Protein AF-A0A0F9GIY6-F1 (afdb_monomer)

Radius of gyration: 21.88 Å; Cα contacts (8 Å, |Δi|>4): 436; chains: 1; bounding box: 72×54×58 Å

pLDDT: me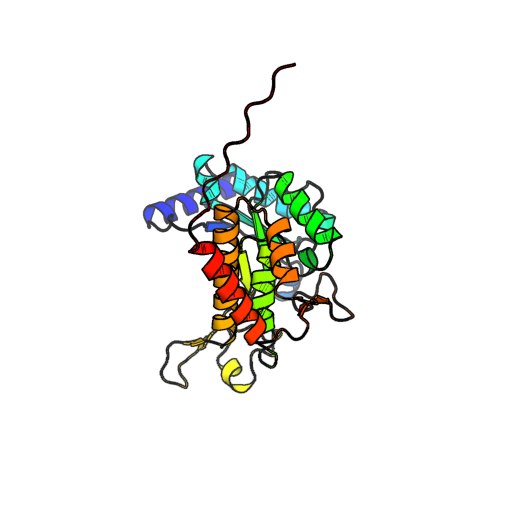an 85.18, std 14.41, range [31.02, 97.94]

Structure (mmCIF, N/CA/C/O backbone):
data_AF-A0A0F9GIY6-F1
#
_entry.id   AF-A0A0F9GIY6-F1
#
loop_
_atom_site.group_PDB
_atom_site.id
_atom_site.type_symbol
_atom_site.label_atom_id
_atom_site.label_alt_id
_atom_site.label_comp_id
_atom_site.label_asym_id
_atom_site.label_entity_id
_atom_site.label_seq_id
_atom_site.pdbx_PDB_ins_code
_atom_site.Cartn_x
_atom_site.Cartn_y
_atom_site.Cartn_z
_atom_site.occupancy
_atom_site.B_iso_or_equiv
_atom_site.auth_seq_id
_atom_site.auth_comp_id
_atom_site.auth_asym_id
_atom_site.auth_atom_id
_atom_site.pdbx_PDB_model_num
ATOM 1 N N . GLY A 1 1 ? 11.160 -4.949 -33.401 1.00 91.25 1 GLY A N 1
ATOM 2 C CA . GLY A 1 1 ? 12.169 -4.200 -32.609 1.00 91.25 1 GLY A CA 1
ATOM 3 C C . GLY A 1 1 ? 11.930 -4.369 -31.112 1.00 91.25 1 GLY A C 1
ATOM 4 O O . GLY A 1 1 ? 11.078 -5.166 -30.739 1.00 91.25 1 GLY A O 1
ATOM 5 N N . TYR A 1 2 ? 12.639 -3.627 -30.245 1.00 93.38 2 TYR A N 1
ATOM 6 C CA . TYR A 1 2 ? 12.541 -3.771 -28.774 1.00 93.38 2 TYR A CA 1
ATOM 7 C C . TYR A 1 2 ? 11.095 -3.740 -28.243 1.00 93.38 2 TYR A C 1
ATOM 9 O O . TYR A 1 2 ? 10.698 -4.597 -27.459 1.00 93.38 2 TYR A O 1
ATOM 17 N N . LYS A 1 3 ? 10.281 -2.782 -28.711 1.00 95.38 3 LYS A N 1
ATOM 18 C CA . LYS A 1 3 ? 8.884 -2.612 -28.273 1.00 95.38 3 LYS A CA 1
ATOM 19 C C . LYS A 1 3 ? 8.005 -3.822 -28.609 1.00 95.38 3 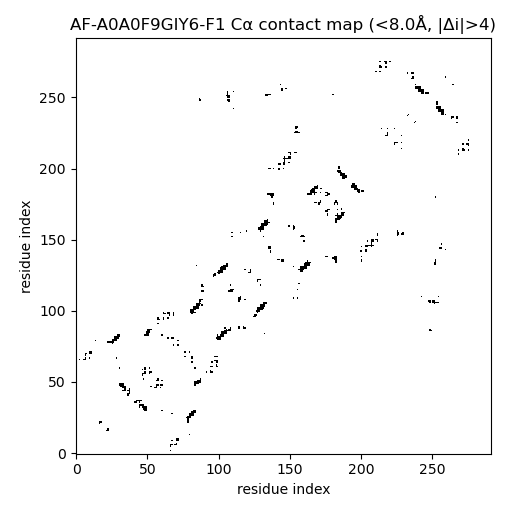LYS A C 1
ATOM 21 O O . LYS A 1 3 ? 7.151 -4.187 -27.806 1.00 95.38 3 LYS A O 1
ATOM 26 N N . ASP A 1 4 ? 8.220 -4.442 -29.766 1.00 94.81 4 ASP A N 1
ATOM 27 C CA . ASP A 1 4 ? 7.445 -5.610 -30.203 1.00 94.81 4 ASP A CA 1
ATOM 28 C C . ASP A 1 4 ? 7.834 -6.845 -29.394 1.00 94.81 4 ASP A C 1
ATOM 30 O O . ASP A 1 4 ? 6.965 -7.581 -28.938 1.00 94.81 4 ASP A O 1
ATOM 34 N N . ALA A 1 5 ? 9.136 -7.019 -29.138 1.00 95.31 5 ALA A N 1
ATOM 35 C CA . ALA A 1 5 ? 9.633 -8.083 -28.272 1.00 95.31 5 ALA A CA 1
ATOM 36 C C . ALA A 1 5 ? 9.071 -7.947 -26.848 1.00 95.31 5 ALA A C 1
ATOM 38 O O . ALA A 1 5 ? 8.558 -8.918 -26.300 1.00 95.31 5 ALA A O 1
ATOM 39 N N . PHE A 1 6 ? 9.074 -6.733 -26.282 1.00 94.69 6 PHE A N 1
ATOM 40 C CA . PHE A 1 6 ? 8.494 -6.465 -24.964 1.00 94.69 6 PHE A CA 1
ATOM 41 C C . PHE A 1 6 ? 7.009 -6.853 -24.902 1.00 94.69 6 PHE A C 1
ATOM 43 O O . PHE A 1 6 ? 6.585 -7.574 -24.000 1.00 94.69 6 PHE A O 1
ATOM 50 N N . ARG A 1 7 ? 6.214 -6.409 -25.885 1.00 93.19 7 ARG A N 1
ATOM 51 C CA . ARG A 1 7 ? 4.778 -6.725 -25.965 1.00 93.19 7 ARG A CA 1
ATOM 52 C C . ARG A 1 7 ? 4.523 -8.220 -26.159 1.00 93.19 7 ARG A C 1
ATOM 54 O O . ARG A 1 7 ? 3.576 -8.746 -25.582 1.00 93.19 7 ARG A O 1
ATOM 61 N N . SER A 1 8 ? 5.369 -8.900 -26.931 1.00 94.19 8 SER A N 1
ATOM 62 C CA . SER A 1 8 ? 5.305 -10.352 -27.116 1.00 94.19 8 SER A CA 1
ATOM 63 C C . SER A 1 8 ? 5.540 -11.092 -25.797 1.00 94.19 8 SER A C 1
ATOM 65 O O . SER A 1 8 ? 4.715 -11.911 -25.399 1.00 94.19 8 SER A O 1
ATOM 67 N N . VAL A 1 9 ? 6.592 -10.732 -25.052 1.00 94.25 9 VAL A N 1
ATOM 68 C CA . VAL A 1 9 ? 6.877 -11.317 -23.730 1.00 94.25 9 VAL A CA 1
ATOM 69 C C . VAL A 1 9 ? 5.728 -11.062 -22.758 1.00 94.25 9 VAL A C 1
ATOM 71 O O . VAL A 1 9 ? 5.263 -11.989 -22.100 1.00 94.25 9 VAL A O 1
ATOM 74 N N . GLN A 1 10 ? 5.211 -9.833 -22.701 1.00 93.31 10 GLN A N 1
ATOM 75 C CA . GLN A 1 10 ? 4.036 -9.521 -21.890 1.00 93.31 10 GLN A CA 1
ATOM 76 C C . GLN A 1 10 ? 2.850 -10.437 -22.226 1.00 93.31 10 GLN A C 1
ATOM 78 O O . GLN A 1 10 ? 2.199 -10.957 -21.319 1.00 93.31 10 GLN A O 1
ATOM 83 N N . ARG A 1 11 ? 2.558 -10.634 -23.517 1.00 92.88 11 ARG A N 1
ATOM 84 C CA . ARG A 1 11 ? 1.453 -11.488 -23.958 1.00 92.88 11 ARG A CA 1
ATOM 85 C C . ARG A 1 11 ? 1.646 -12.935 -23.508 1.00 92.88 11 ARG A C 1
ATOM 87 O O . ARG A 1 11 ? 0.718 -13.505 -22.941 1.00 92.88 11 ARG A O 1
ATOM 94 N N . GLN A 1 12 ? 2.859 -13.466 -23.657 1.00 94.44 12 GLN A N 1
ATOM 95 C CA . GLN A 1 12 ? 3.212 -14.809 -23.193 1.00 94.44 12 GLN A CA 1
ATOM 96 C C . GLN A 1 12 ? 3.030 -14.963 -21.676 1.00 94.44 12 GLN A C 1
ATOM 98 O O . GLN A 1 12 ? 2.490 -15.973 -21.234 1.00 94.44 12 GLN A O 1
ATOM 103 N N . PHE A 1 13 ? 3.402 -13.959 -20.870 1.00 93.38 13 PHE A N 1
ATOM 104 C CA . PHE A 1 13 ? 3.142 -13.973 -19.424 1.00 93.38 13 PHE A CA 1
ATOM 105 C C . PHE A 1 13 ? 1.642 -14.048 -19.118 1.00 93.38 13 PHE A C 1
ATOM 107 O O . PHE A 1 13 ? 1.215 -14.891 -18.331 1.00 93.38 13 PHE A O 1
ATOM 114 N N . ILE A 1 14 ? 0.831 -13.204 -19.760 1.00 92.50 14 ILE A N 1
ATOM 115 C CA . ILE A 1 14 ? -0.624 -13.194 -19.556 1.00 92.50 14 ILE A CA 1
ATOM 116 C C . ILE A 1 14 ? -1.232 -14.558 -19.914 1.00 92.50 14 ILE A C 1
ATOM 118 O O . ILE A 1 14 ? -2.032 -15.101 -19.153 1.00 92.50 14 ILE A O 1
ATOM 122 N N . GLU A 1 15 ? -0.855 -15.122 -21.060 1.00 93.56 15 GLU A N 1
ATOM 123 C CA . GLU A 1 15 ? -1.354 -16.417 -21.538 1.00 93.56 15 GLU A CA 1
ATOM 124 C C . GLU A 1 15 ? -0.906 -17.575 -20.647 1.00 93.56 15 GLU A C 1
ATOM 126 O O . GLU A 1 15 ? -1.722 -18.428 -20.298 1.00 93.56 15 GLU A O 1
ATOM 131 N N . HIS A 1 16 ? 0.353 -17.573 -20.205 1.00 95.19 16 HIS A N 1
ATOM 132 C CA . HIS A 1 16 ? 0.885 -18.587 -19.300 1.00 95.19 16 HIS A CA 1
ATOM 133 C C . HIS A 1 16 ? 0.111 -18.632 -17.981 1.00 95.19 16 HIS A C 1
ATOM 135 O O . HIS A 1 16 ? -0.323 -19.695 -17.540 1.00 95.19 16 HIS A O 1
ATOM 141 N N . PHE A 1 17 ? -0.109 -17.474 -17.360 1.00 94.50 17 PHE A N 1
ATOM 142 C CA . PHE A 1 17 ? -0.829 -17.396 -16.092 1.00 94.50 17 PHE A CA 1
ATOM 143 C C . PHE A 1 17 ? -2.296 -17.809 -16.229 1.00 94.50 17 PHE A C 1
ATOM 145 O O . PHE A 1 17 ? -2.803 -18.516 -15.359 1.00 94.50 17 PHE A O 1
ATOM 152 N N . LYS A 1 18 ? -2.958 -17.444 -17.335 1.00 92.56 18 LYS A N 1
ATOM 153 C CA . LYS A 1 18 ? -4.307 -17.938 -17.652 1.00 92.56 18 LYS A CA 1
ATOM 154 C C . LYS A 1 18 ? -4.329 -19.456 -17.806 1.00 92.56 18 LYS A C 1
ATOM 156 O O . LYS A 1 18 ? -5.167 -20.115 -17.203 1.00 92.56 18 LYS A O 1
ATOM 161 N N . ALA A 1 19 ? -3.378 -20.027 -18.548 1.00 96.50 19 ALA A N 1
ATOM 162 C CA . ALA A 1 19 ? -3.278 -21.474 -18.742 1.00 96.50 19 ALA A CA 1
ATOM 163 C C . ALA A 1 19 ? -3.049 -22.233 -17.422 1.00 96.50 19 ALA A C 1
ATOM 165 O O . ALA A 1 19 ? -3.509 -23.361 -17.264 1.00 96.50 19 ALA A O 1
ATOM 166 N N . LYS A 1 20 ? -2.369 -21.609 -16.454 1.00 96.62 20 LYS A N 1
ATOM 167 C CA . LYS A 1 20 ? -2.179 -22.147 -15.099 1.00 96.62 20 LYS A CA 1
ATOM 168 C C . LYS A 1 20 ? -3.356 -21.885 -14.148 1.00 96.62 20 LYS A C 1
ATOM 170 O O . LYS A 1 20 ? -3.347 -22.398 -13.032 1.00 96.62 20 LYS A O 1
ATOM 175 N N . GLY A 1 21 ? -4.355 -21.096 -14.555 1.00 94.69 21 GLY A N 1
ATOM 176 C CA . GLY A 1 21 ? -5.461 -20.663 -13.693 1.00 94.69 21 GLY A CA 1
ATOM 177 C C . GLY A 1 21 ? -5.035 -19.702 -12.574 1.00 94.69 21 GLY A C 1
ATOM 178 O O . GLY A 1 21 ? -5.721 -19.592 -11.555 1.00 94.69 21 GLY A O 1
ATOM 179 N N . TRP A 1 22 ? -3.892 -19.030 -12.739 1.00 93.56 22 TRP A N 1
ATOM 180 C CA . TRP A 1 22 ? -3.326 -18.055 -11.799 1.00 93.56 22 TRP A CA 1
ATOM 181 C C . TRP A 1 22 ? -3.826 -16.624 -12.055 1.00 93.56 22 TRP A C 1
ATOM 183 O O . TRP A 1 22 ? -3.266 -15.660 -11.549 1.00 93.56 22 TRP A O 1
ATOM 193 N N . ASP A 1 23 ? -4.890 -16.457 -12.833 1.00 90.25 23 ASP A N 1
ATOM 194 C CA . ASP A 1 23 ? -5.466 -15.179 -13.260 1.00 90.25 23 ASP A CA 1
ATOM 195 C C . ASP A 1 23 ? -6.665 -14.728 -12.404 1.00 90.25 23 ASP A C 1
ATOM 197 O O . ASP A 1 23 ? -7.463 -13.893 -12.824 1.00 90.25 23 ASP A O 1
ATOM 201 N N . LYS A 1 24 ? -6.794 -15.275 -11.188 1.00 90.31 24 LYS A N 1
ATOM 202 C CA . LYS A 1 24 ? -7.866 -14.939 -10.230 1.00 90.31 24 LYS A CA 1
ATOM 203 C C . LYS A 1 24 ? -7.504 -13.810 -9.261 1.00 90.31 24 LYS A C 1
ATOM 205 O O . LYS A 1 24 ? -8.365 -13.331 -8.525 1.00 90.31 24 LYS A O 1
ATOM 210 N N . THR A 1 25 ? -6.233 -13.427 -9.212 1.00 89.81 25 THR A N 1
ATOM 211 C CA . THR A 1 25 ? -5.690 -12.406 -8.307 1.00 89.81 25 THR A CA 1
ATOM 212 C C . THR A 1 25 ? -4.962 -11.356 -9.114 1.00 89.81 25 THR A C 1
ATOM 214 O O . THR A 1 25 ? -4.165 -11.733 -9.966 1.00 89.81 25 THR A O 1
ATOM 217 N N . GLU A 1 26 ? -5.179 -10.074 -8.828 1.00 92.75 26 GLU A N 1
ATOM 218 C CA . GLU A 1 26 ? -4.474 -8.975 -9.496 1.00 92.75 26 GLU A CA 1
ATOM 219 C C . GLU A 1 26 ? -2.961 -9.234 -9.585 1.00 92.75 26 GLU A C 1
ATOM 221 O O . GLU A 1 26 ? -2.302 -9.511 -8.584 1.00 92.75 26 GLU A O 1
ATOM 226 N N . MET A 1 27 ? -2.424 -9.101 -10.793 1.00 93.12 27 MET A N 1
ATOM 227 C CA . MET A 1 27 ? -1.005 -9.205 -11.101 1.00 93.12 27 MET A CA 1
ATOM 228 C C . MET A 1 27 ? -0.442 -7.820 -11.380 1.00 93.12 27 MET A C 1
ATOM 230 O O . MET A 1 27 ? -1.026 -7.035 -12.132 1.00 93.12 27 MET A O 1
ATOM 234 N N . GLN A 1 28 ? 0.717 -7.530 -10.796 1.00 93.12 28 GLN A N 1
ATOM 235 C CA . GLN A 1 28 ? 1.366 -6.229 -10.908 1.00 93.12 28 GLN A CA 1
ATOM 236 C C . GLN A 1 28 ? 2.680 -6.358 -11.669 1.00 93.12 28 GLN A C 1
ATOM 238 O O . GLN A 1 28 ? 3.602 -7.035 -11.221 1.00 93.12 28 GLN A O 1
ATOM 243 N N . CYS A 1 29 ? 2.783 -5.663 -12.800 1.00 94.19 29 CYS A N 1
ATOM 244 C CA . CYS A 1 29 ? 4.078 -5.361 -13.394 1.00 94.19 29 CYS A CA 1
ATOM 245 C C . CYS A 1 29 ? 4.667 -4.150 -12.676 1.00 94.19 29 CYS A C 1
ATOM 247 O O . CYS A 1 29 ? 3.992 -3.129 -12.528 1.00 94.19 29 CYS A O 1
ATOM 249 N N . ILE A 1 30 ? 5.915 -4.274 -12.241 1.00 93.44 30 ILE A N 1
ATOM 250 C CA . ILE A 1 30 ? 6.658 -3.225 -11.554 1.00 93.44 30 ILE A CA 1
ATOM 251 C C . ILE A 1 30 ? 8.077 -3.168 -12.118 1.00 93.44 30 ILE A C 1
ATOM 253 O O . ILE A 1 30 ? 8.675 -4.200 -12.428 1.00 93.44 30 ILE A O 1
ATOM 257 N N . PHE A 1 31 ? 8.620 -1.960 -12.238 1.00 91.62 31 PHE A N 1
ATOM 258 C CA . PHE A 1 31 ? 10.030 -1.746 -12.550 1.00 91.62 31 PHE A CA 1
ATOM 259 C C . PHE A 1 31 ? 10.715 -1.193 -11.309 1.00 91.62 31 PHE A C 1
ATOM 261 O O . PHE A 1 31 ? 10.410 -0.086 -10.885 1.00 91.62 31 PHE A O 1
ATOM 268 N N . VAL A 1 32 ? 11.627 -1.979 -10.740 1.00 87.81 32 VAL A N 1
ATOM 269 C CA . VAL A 1 32 ? 12.328 -1.663 -9.484 1.00 87.81 32 VAL A CA 1
ATOM 270 C C . VAL A 1 32 ? 13.809 -1.334 -9.716 1.00 87.81 32 VAL A C 1
ATOM 272 O O . VAL A 1 32 ? 14.697 -1.713 -8.953 1.00 87.81 32 VAL A O 1
ATOM 275 N N . GLY A 1 33 ? 14.110 -0.687 -10.842 1.00 86.62 33 GLY A N 1
ATOM 276 C CA . GLY A 1 33 ? 15.475 -0.323 -11.202 1.00 86.62 33 GLY A CA 1
ATOM 277 C C . GLY A 1 33 ? 15.981 0.830 -10.342 1.00 86.62 33 GLY A C 1
ATOM 278 O O . GLY A 1 33 ? 15.310 1.854 -10.236 1.00 86.62 33 GLY A O 1
ATOM 279 N N . LYS A 1 34 ? 17.187 0.700 -9.780 1.00 85.06 34 LYS A N 1
ATOM 280 C CA . LYS A 1 34 ? 17.905 1.797 -9.118 1.00 85.06 34 LYS A CA 1
ATOM 281 C C . LYS A 1 34 ? 19.207 2.073 -9.846 1.00 85.06 34 LYS A C 1
ATOM 283 O O . LYS A 1 34 ? 19.950 1.140 -10.153 1.00 85.06 34 LYS A O 1
ATOM 288 N N . LYS A 1 35 ? 19.554 3.349 -10.035 1.00 79.75 35 LYS A N 1
ATOM 289 C CA . LYS A 1 35 ? 20.870 3.734 -10.577 1.00 79.75 35 LYS A CA 1
ATOM 290 C C . LYS A 1 35 ? 22.032 3.157 -9.754 1.00 79.75 35 LYS A C 1
ATOM 292 O O . LYS A 1 35 ? 23.055 2.787 -10.321 1.00 79.75 35 LYS A O 1
ATOM 297 N N . THR A 1 36 ? 21.868 3.015 -8.437 1.00 79.06 36 THR A N 1
ATOM 298 C CA . THR A 1 36 ? 22.861 2.380 -7.549 1.00 79.06 36 THR A CA 1
ATOM 299 C C . THR A 1 36 ? 23.103 0.906 -7.871 1.00 79.06 36 THR A C 1
ATOM 301 O O . THR A 1 36 ? 24.194 0.399 -7.619 1.00 79.06 36 THR A O 1
ATOM 304 N N . HIS A 1 37 ? 22.144 0.205 -8.484 1.00 80.06 37 HIS A N 1
ATOM 305 C CA . HIS A 1 37 ? 22.351 -1.184 -8.890 1.00 80.06 37 HIS A CA 1
ATOM 306 C C . HIS A 1 37 ? 23.397 -1.294 -9.998 1.00 80.06 37 HIS A C 1
ATOM 308 O O . HIS A 1 37 ? 24.106 -2.294 -10.065 1.00 80.06 37 HIS A O 1
ATOM 314 N N . ARG A 1 38 ? 23.543 -0.271 -10.850 1.00 78.44 38 ARG A N 1
ATOM 315 C CA . ARG A 1 38 ? 24.590 -0.262 -11.877 1.00 78.44 38 ARG A CA 1
ATOM 316 C C . ARG A 1 38 ? 25.979 -0.334 -11.256 1.00 78.44 38 ARG A C 1
ATOM 318 O O . ARG A 1 38 ? 26.825 -1.073 -11.745 1.00 78.44 38 ARG A O 1
ATOM 325 N N . THR A 1 39 ? 26.204 0.421 -10.184 1.00 79.88 39 THR A N 1
ATOM 326 C CA . THR A 1 39 ? 27.491 0.444 -9.482 1.00 79.88 39 THR A CA 1
ATOM 327 C C . THR A 1 39 ? 27.682 -0.771 -8.580 1.00 79.88 39 THR A C 1
ATOM 329 O O . THR A 1 39 ? 28.787 -1.289 -8.511 1.00 79.88 39 THR A O 1
ATOM 332 N N . ALA A 1 40 ? 26.626 -1.242 -7.911 1.00 82.19 40 ALA A N 1
ATOM 333 C CA . ALA A 1 40 ? 26.719 -2.339 -6.944 1.00 82.19 40 ALA A CA 1
ATOM 334 C C . ALA A 1 40 ? 26.679 -3.742 -7.579 1.00 82.19 40 ALA A C 1
ATOM 336 O O . ALA A 1 40 ? 27.251 -4.675 -7.027 1.00 82.19 40 ALA A O 1
ATOM 337 N N . TYR A 1 41 ? 26.008 -3.896 -8.725 1.00 82.50 41 TYR A N 1
ATOM 338 C CA . TYR A 1 41 ? 25.706 -5.202 -9.328 1.00 82.50 41 TYR A CA 1
ATOM 339 C C . TYR A 1 41 ? 25.987 -5.266 -10.839 1.00 82.50 41 TYR A C 1
ATOM 341 O O . TYR A 1 41 ? 25.613 -6.236 -11.491 1.00 82.50 41 TYR A O 1
ATOM 349 N N . GLY A 1 42 ? 26.596 -4.231 -11.429 1.00 81.25 42 GLY A N 1
ATOM 350 C CA . GLY A 1 42 ? 26.968 -4.224 -12.849 1.00 81.25 42 GLY A CA 1
ATOM 351 C C . GLY A 1 42 ? 25.790 -4.196 -13.830 1.00 81.25 42 GLY A C 1
ATOM 352 O O . GLY A 1 42 ? 25.973 -4.478 -15.014 1.00 81.25 42 GLY A O 1
ATOM 353 N N . VAL A 1 43 ? 24.573 -3.865 -13.380 1.00 79.19 43 VAL A N 1
ATOM 354 C CA . VAL A 1 43 ? 23.408 -3.820 -14.279 1.00 79.19 43 VAL A CA 1
ATOM 355 C C . VAL A 1 43 ? 23.458 -2.602 -15.204 1.00 79.19 43 VAL A C 1
ATOM 357 O O . VAL A 1 43 ? 23.815 -1.498 -14.798 1.00 79.19 43 VAL A O 1
ATOM 360 N N . ASN A 1 44 ? 23.032 -2.763 -16.457 1.00 75.44 44 ASN A N 1
ATOM 361 C CA . ASN A 1 44 ? 23.025 -1.681 -17.447 1.00 75.44 44 ASN A CA 1
ATOM 362 C C . ASN A 1 44 ? 21.738 -0.831 -17.385 1.00 75.44 44 ASN A C 1
ATOM 364 O O . ASN A 1 44 ? 21.044 -0.656 -18.386 1.00 75.44 44 ASN A O 1
ATOM 368 N N . MET A 1 45 ? 21.385 -0.329 -16.198 1.00 79.31 45 MET A N 1
ATOM 369 C CA . MET A 1 45 ? 20.278 0.619 -16.020 1.00 79.31 45 MET A CA 1
ATOM 370 C C . MET A 1 45 ? 20.808 2.019 -15.718 1.00 79.31 45 MET A C 1
ATOM 372 O O . MET A 1 45 ? 21.643 2.212 -14.835 1.00 79.31 45 MET A O 1
ATOM 376 N N . TRP A 1 46 ? 20.306 3.002 -16.466 1.00 82.69 46 TRP A N 1
ATOM 377 C CA . TRP A 1 46 ? 20.699 4.410 -16.346 1.00 82.69 46 TRP A CA 1
ATOM 378 C C . TRP A 1 46 ? 19.718 5.238 -15.512 1.00 82.69 46 TRP A C 1
ATOM 380 O O . TRP A 1 46 ? 20.108 6.277 -14.980 1.00 82.69 46 TRP A O 1
ATOM 390 N N . TRP A 1 47 ? 18.485 4.751 -15.372 1.00 90.00 47 TRP A N 1
ATOM 391 C CA . TRP A 1 47 ? 17.380 5.429 -14.701 1.00 90.00 47 TRP A CA 1
ATOM 392 C C . TRP A 1 47 ? 16.982 4.712 -13.414 1.00 90.00 47 TRP A C 1
ATOM 394 O O . TRP A 1 47 ? 17.164 3.500 -13.273 1.00 90.00 47 TRP A O 1
ATOM 404 N N . THR A 1 48 ? 16.389 5.472 -12.505 1.00 91.31 48 THR A N 1
ATOM 405 C CA . THR A 1 48 ? 15.784 4.983 -11.270 1.00 91.31 48 THR A CA 1
ATOM 406 C C . THR A 1 48 ? 14.274 4.857 -11.481 1.00 91.31 48 THR A C 1
ATOM 408 O O . THR A 1 48 ? 13.539 5.833 -11.390 1.00 91.31 48 THR A O 1
ATOM 411 N N . THR A 1 49 ? 13.803 3.660 -11.830 1.00 92.62 49 THR A N 1
ATOM 412 C CA . THR A 1 49 ? 12.369 3.373 -12.011 1.00 92.62 49 THR A CA 1
ATOM 413 C C . THR A 1 49 ? 11.662 3.016 -10.702 1.00 92.62 49 THR A C 1
ATOM 415 O O . THR A 1 49 ? 10.443 3.163 -10.629 1.00 92.62 49 THR A O 1
ATOM 418 N N . ASP A 1 50 ? 12.423 2.637 -9.670 1.00 90.62 50 ASP A N 1
ATOM 419 C CA . ASP A 1 50 ? 11.968 2.575 -8.279 1.00 90.62 50 ASP A CA 1
ATOM 420 C C . ASP A 1 50 ? 12.077 3.957 -7.621 1.00 90.62 50 ASP A C 1
ATOM 422 O O . ASP A 1 50 ? 13.184 4.453 -7.442 1.00 90.62 50 ASP A O 1
ATOM 426 N N . GLU A 1 51 ? 10.962 4.588 -7.254 1.00 91.00 51 GLU A N 1
ATOM 427 C CA . GLU A 1 51 ? 10.938 5.933 -6.658 1.00 91.00 51 GLU A CA 1
ATOM 428 C C . GLU A 1 51 ? 11.604 7.037 -7.518 1.00 91.00 51 GLU A C 1
ATOM 430 O O . GLU A 1 51 ? 12.551 7.694 -7.068 1.00 91.00 51 GLU A O 1
ATOM 435 N N . PRO A 1 52 ? 11.094 7.315 -8.736 1.00 92.50 52 PRO A N 1
ATOM 436 C CA . PRO A 1 52 ? 11.721 8.238 -9.686 1.00 92.50 52 PRO A CA 1
ATOM 437 C C . PRO A 1 52 ? 12.003 9.622 -9.084 1.00 92.50 52 PRO A C 1
ATOM 439 O O . PRO A 1 52 ? 11.146 10.234 -8.429 1.00 92.50 52 PRO A O 1
ATOM 442 N N . TYR A 1 53 ? 13.213 10.131 -9.333 1.00 88.81 53 TYR A N 1
ATOM 443 C CA . TYR A 1 53 ? 13.704 11.382 -8.756 1.00 88.81 53 TYR A CA 1
ATOM 444 C C . TYR A 1 53 ? 13.821 12.473 -9.818 1.00 88.81 53 TYR A C 1
ATOM 446 O O . TYR A 1 53 ? 13.236 13.548 -9.678 1.00 88.81 53 TYR A O 1
ATOM 454 N N . PHE A 1 54 ? 14.551 12.190 -10.895 1.00 90.94 54 PHE A N 1
ATOM 455 C CA . PHE A 1 54 ? 14.811 13.137 -11.973 1.00 90.94 54 PHE A CA 1
ATOM 456 C C . PHE A 1 54 ? 13.798 12.989 -13.102 1.00 90.94 54 PHE A C 1
ATOM 458 O O . PHE A 1 54 ? 13.119 11.973 -13.226 1.00 90.94 54 PHE A O 1
ATOM 465 N N . TRP A 1 55 ? 13.687 14.007 -13.955 1.00 92.88 55 TRP A N 1
ATOM 466 C CA . TRP A 1 55 ? 12.742 13.973 -15.073 1.00 92.88 55 TRP A CA 1
ATOM 467 C C . TRP A 1 55 ? 12.960 12.767 -16.001 1.00 92.88 55 TRP A C 1
ATOM 469 O O . TRP A 1 55 ? 11.990 12.129 -16.404 1.00 92.88 55 TRP A O 1
ATOM 479 N N . ASP A 1 56 ? 14.214 12.389 -16.253 1.00 92.94 56 ASP A N 1
ATOM 480 C CA . ASP A 1 56 ? 14.541 11.221 -17.078 1.00 92.94 56 ASP A CA 1
ATOM 481 C C . ASP A 1 56 ? 14.045 9.906 -16.461 1.00 92.94 56 ASP A C 1
ATOM 483 O O . ASP A 1 56 ? 13.598 9.021 -17.189 1.00 92.94 56 ASP A O 1
ATOM 487 N N . ASP A 1 57 ? 14.034 9.799 -15.128 1.00 94.62 57 ASP A N 1
ATOM 488 C CA . ASP A 1 57 ? 13.471 8.648 -14.415 1.00 94.62 57 ASP A CA 1
ATOM 489 C C . ASP A 1 57 ? 11.964 8.527 -14.676 1.00 94.62 57 ASP A C 1
ATOM 491 O O . ASP A 1 57 ? 11.448 7.449 -14.978 1.00 94.62 57 ASP A O 1
ATOM 495 N N . TRP A 1 58 ? 11.252 9.657 -14.619 1.00 95.44 58 TRP A N 1
ATOM 496 C CA . TRP A 1 58 ? 9.818 9.720 -14.901 1.00 95.44 58 TRP A CA 1
ATOM 497 C C . TRP A 1 58 ? 9.493 9.383 -16.356 1.00 95.44 58 TRP A C 1
ATOM 499 O O . TRP A 1 58 ? 8.528 8.662 -16.618 1.00 95.44 58 TRP A O 1
ATOM 509 N N . VAL A 1 59 ? 10.286 9.884 -17.305 1.00 95.69 59 VAL A N 1
ATOM 510 C CA . VAL A 1 59 ? 10.119 9.580 -18.733 1.00 95.69 59 VAL A CA 1
ATOM 511 C C . VAL A 1 59 ? 10.408 8.103 -19.007 1.00 95.69 59 VAL A C 1
ATOM 513 O O . VAL A 1 59 ? 9.647 7.462 -19.736 1.00 95.69 59 VAL A O 1
ATOM 516 N N . ALA A 1 60 ? 11.440 7.532 -18.384 1.00 94.81 60 ALA A N 1
ATOM 517 C CA . ALA A 1 60 ? 11.742 6.107 -18.483 1.00 94.81 60 ALA A CA 1
ATOM 518 C C . ALA A 1 60 ? 10.604 5.247 -17.909 1.00 94.81 60 ALA A C 1
ATOM 520 O O . ALA A 1 60 ? 10.125 4.326 -18.576 1.00 94.81 60 ALA A O 1
ATOM 521 N N . LEU A 1 61 ? 10.101 5.578 -16.716 1.00 96.19 61 LEU A N 1
ATOM 522 C CA . LEU A 1 61 ? 8.979 4.867 -16.103 1.00 96.19 61 LEU A CA 1
ATOM 523 C C . LEU A 1 61 ? 7.705 4.969 -16.958 1.00 96.19 61 LEU A C 1
ATOM 525 O O . LEU A 1 61 ? 7.018 3.967 -17.164 1.00 96.19 61 LEU A O 1
ATOM 529 N N . GLN A 1 62 ? 7.412 6.149 -17.518 1.00 96.06 62 GLN A N 1
ATOM 530 C CA . GLN A 1 62 ? 6.299 6.343 -18.451 1.00 96.06 62 GLN A CA 1
ATOM 531 C C . GLN A 1 62 ? 6.460 5.471 -19.701 1.00 96.06 62 GLN A C 1
ATOM 533 O O . GLN A 1 62 ? 5.484 4.870 -20.152 1.00 96.06 62 GLN A O 1
ATOM 538 N N . PHE A 1 63 ? 7.663 5.408 -20.279 1.00 95.75 63 PHE A N 1
ATOM 539 C CA . PHE A 1 63 ? 7.937 4.608 -21.469 1.00 95.75 63 PHE A CA 1
ATOM 540 C C . PHE A 1 63 ? 7.586 3.135 -21.239 1.00 95.75 63 PHE A C 1
ATOM 542 O O . PHE A 1 63 ? 6.804 2.568 -22.007 1.00 95.75 63 PHE A O 1
ATOM 549 N N . PHE A 1 64 ? 8.090 2.536 -20.158 1.00 95.06 64 PHE A N 1
ATOM 550 C CA . PHE A 1 64 ? 7.795 1.140 -19.841 1.00 95.06 64 PHE A CA 1
ATOM 551 C C . PHE A 1 64 ? 6.330 0.923 -19.442 1.00 95.06 64 PHE A C 1
ATOM 553 O O . PHE A 1 64 ? 5.703 -0.025 -19.916 1.00 95.06 64 PHE A O 1
ATOM 560 N N . GLY A 1 65 ? 5.746 1.839 -18.662 1.00 95.19 65 GLY A N 1
ATOM 561 C CA . GLY A 1 65 ? 4.328 1.796 -18.303 1.00 95.19 65 GLY A CA 1
ATOM 562 C C . GLY A 1 65 ? 3.414 1.823 -19.531 1.00 95.19 65 GLY A C 1
ATOM 563 O O . GLY A 1 65 ? 2.495 1.016 -19.647 1.00 95.19 65 GLY A O 1
ATOM 564 N N . ARG A 1 66 ? 3.708 2.672 -20.525 1.00 95.12 66 ARG A N 1
ATOM 565 C CA . ARG A 1 66 ? 2.965 2.715 -21.798 1.00 95.12 66 ARG A CA 1
ATOM 566 C C . ARG A 1 66 ? 3.115 1.436 -22.612 1.00 95.12 66 ARG A C 1
ATOM 568 O O . ARG A 1 66 ? 2.147 1.032 -23.253 1.00 95.12 66 ARG A O 1
ATOM 575 N N . LEU A 1 67 ? 4.290 0.804 -22.609 1.00 95.00 67 LEU A N 1
ATOM 576 C CA . LEU A 1 67 ? 4.465 -0.490 -23.272 1.00 95.00 67 LEU A CA 1
ATOM 577 C C . LEU A 1 67 ? 3.594 -1.561 -22.619 1.00 95.00 67 LEU A C 1
ATOM 579 O O . LEU A 1 67 ? 2.868 -2.243 -23.341 1.00 95.00 67 LEU A O 1
ATOM 583 N N . TRP A 1 68 ? 3.597 -1.630 -21.285 1.00 94.06 68 TRP A N 1
ATOM 584 C CA . TRP A 1 68 ? 2.745 -2.551 -20.537 1.00 94.06 68 TRP A CA 1
ATOM 585 C C . TRP A 1 68 ? 1.255 -2.288 -20.780 1.00 94.06 68 TRP A C 1
ATOM 587 O O . TRP A 1 68 ? 0.500 -3.186 -21.148 1.00 94.06 68 TRP A O 1
ATOM 597 N N . VAL A 1 69 ? 0.801 -1.042 -20.631 1.00 91.62 69 VAL A N 1
ATOM 598 C CA . VAL A 1 69 ? -0.615 -0.691 -20.820 1.00 91.62 69 VAL A CA 1
ATOM 599 C C . VAL A 1 69 ? -1.085 -0.972 -22.251 1.00 91.62 69 VAL A C 1
ATOM 601 O O . VAL A 1 69 ? -2.213 -1.424 -22.431 1.00 91.62 69 VAL A O 1
ATOM 604 N N . ALA A 1 70 ? -0.241 -0.742 -23.261 1.00 91.00 70 ALA A N 1
ATOM 605 C CA . ALA A 1 70 ? -0.583 -0.996 -24.660 1.00 91.00 70 ALA A CA 1
ATOM 606 C C . ALA A 1 70 ? -0.575 -2.486 -25.031 1.00 91.00 70 ALA A C 1
ATOM 608 O O . ALA A 1 70 ? -1.200 -2.867 -26.016 1.00 91.00 70 ALA A O 1
ATOM 609 N N . GLY A 1 71 ? 0.156 -3.321 -24.291 1.00 87.75 71 GLY A N 1
ATOM 610 C CA . GLY A 1 71 ? 0.277 -4.744 -24.592 1.00 87.75 71 GLY A CA 1
ATOM 611 C C . GLY A 1 71 ? -0.820 -5.622 -23.994 1.00 87.75 71 GLY A C 1
ATOM 612 O O . GLY A 1 71 ? -0.818 -6.815 -24.281 1.00 87.75 71 GLY A O 1
ATOM 613 N N . ARG A 1 72 ? -1.762 -5.072 -23.210 1.00 89.56 72 ARG A N 1
ATOM 614 C CA . ARG A 1 72 ? -2.926 -5.783 -22.636 1.00 89.56 72 ARG A CA 1
ATOM 615 C C . ARG A 1 72 ? -4.231 -5.442 -23.365 1.00 89.56 72 ARG A C 1
ATOM 617 O O . ARG A 1 72 ? -4.374 -4.362 -23.931 1.00 89.56 72 ARG A O 1
ATOM 624 N N . ASN A 1 73 ? -5.212 -6.339 -23.298 1.00 89.62 73 ASN A N 1
ATOM 625 C CA . ASN A 1 73 ? -6.556 -6.097 -23.831 1.00 89.62 73 ASN A CA 1
ATOM 626 C C . ASN A 1 73 ? -7.357 -5.146 -22.913 1.00 89.62 73 ASN A C 1
ATOM 628 O O . ASN A 1 73 ? -7.109 -5.108 -21.706 1.00 89.62 73 ASN A O 1
ATOM 632 N N . PRO A 1 74 ? -8.373 -4.417 -23.415 1.00 84.38 74 PRO A N 1
ATOM 633 C CA . PRO A 1 74 ? -9.160 -3.489 -22.592 1.00 84.38 74 PRO A CA 1
ATOM 634 C C . PRO A 1 74 ? -9.789 -4.119 -21.335 1.00 84.38 74 PRO A C 1
ATOM 636 O O . PRO A 1 74 ? -9.778 -3.508 -20.267 1.00 84.38 74 PRO A O 1
ATOM 639 N N . GLY A 1 75 ? -10.275 -5.363 -21.432 1.00 86.69 75 GLY A N 1
ATOM 640 C CA . GLY A 1 75 ? -10.851 -6.110 -20.303 1.00 86.69 75 GLY A CA 1
ATOM 641 C C . GLY A 1 75 ? -9.826 -6.640 -19.292 1.00 86.69 75 GLY A C 1
ATOM 642 O O . GLY A 1 75 ? -10.193 -7.071 -18.207 1.00 86.69 75 GLY A O 1
ATOM 643 N N . GLU A 1 76 ? -8.534 -6.585 -19.618 1.00 90.38 76 GLU A N 1
ATOM 644 C CA . GLU A 1 76 ? -7.447 -7.128 -18.795 1.00 90.38 76 GLU A CA 1
ATOM 645 C C . GLU A 1 76 ? -6.916 -6.115 -17.772 1.00 90.38 76 GLU A C 1
ATOM 647 O O . GLU A 1 76 ? -6.106 -6.460 -16.916 1.00 90.38 76 GLU A O 1
ATOM 652 N N . ARG A 1 77 ? -7.386 -4.863 -17.817 1.00 88.75 77 ARG A N 1
ATOM 653 C CA . ARG A 1 77 ? -6.860 -3.759 -17.007 1.00 88.75 77 ARG A CA 1
ATOM 654 C C . ARG A 1 77 ? -6.888 -3.999 -15.496 1.00 88.75 77 ARG A C 1
ATOM 656 O O . ARG A 1 77 ? -5.925 -3.655 -14.821 1.00 88.75 77 ARG A O 1
ATOM 663 N N . ALA A 1 78 ? -7.989 -4.535 -14.973 1.00 88.25 78 ALA A N 1
ATOM 664 C CA . ALA A 1 78 ? -8.150 -4.762 -13.535 1.00 88.25 78 ALA A CA 1
ATOM 665 C C . ALA A 1 78 ? -7.307 -5.941 -13.022 1.00 88.25 78 ALA A C 1
ATOM 667 O O . ALA A 1 78 ? -7.045 -6.035 -11.831 1.00 88.25 78 ALA A O 1
ATOM 668 N N . GLN A 1 79 ? -6.901 -6.833 -13.925 1.00 91.88 79 GLN A N 1
ATOM 669 C CA . GLN A 1 79 ? -6.173 -8.055 -13.608 1.00 91.88 79 GLN A CA 1
ATOM 670 C C . GLN A 1 79 ? -4.662 -7.895 -13.834 1.00 91.88 79 GLN A C 1
ATOM 672 O O . GLN A 1 79 ? -3.875 -8.496 -13.115 1.00 91.88 79 GLN A O 1
ATOM 677 N N . TRP A 1 80 ? -4.256 -7.078 -14.809 1.00 93.69 80 TRP A N 1
ATOM 678 C CA . TRP A 1 80 ? -2.869 -6.909 -15.251 1.00 93.69 80 TRP A CA 1
ATOM 679 C C . TRP A 1 80 ? -2.435 -5.455 -15.112 1.00 93.69 80 TRP A C 1
ATOM 681 O O . TRP A 1 80 ? -2.391 -4.692 -16.081 1.00 93.69 80 TRP A O 1
ATOM 691 N N . VAL A 1 81 ? -2.149 -5.063 -13.880 1.00 93.94 81 VAL A N 1
ATOM 692 C CA . VAL A 1 81 ? -1.945 -3.681 -13.444 1.00 93.94 81 VAL A CA 1
ATOM 693 C C . VAL A 1 81 ? -0.489 -3.272 -13.646 1.00 93.94 81 VAL A C 1
ATOM 695 O O . VAL A 1 81 ? 0.423 -4.030 -13.316 1.00 93.94 81 VAL A O 1
ATOM 698 N N . PHE A 1 82 ? -0.250 -2.060 -14.157 1.00 95.62 82 PHE A N 1
ATOM 699 C CA . PHE A 1 82 ? 1.064 -1.441 -13.994 1.00 95.62 82 PHE A CA 1
ATOM 700 C C . PHE A 1 82 ? 1.132 -0.683 -12.667 1.00 95.62 82 PHE A C 1
ATOM 702 O O . PHE A 1 82 ? 0.341 0.242 -12.427 1.00 95.62 82 PHE A O 1
ATOM 709 N N . ARG A 1 83 ? 2.093 -1.078 -11.831 1.00 95.25 83 ARG A N 1
ATOM 710 C CA . ARG A 1 83 ? 2.408 -0.468 -10.543 1.00 95.25 83 ARG A CA 1
ATOM 711 C C . ARG A 1 83 ? 3.664 0.394 -10.650 1.00 95.25 83 ARG A C 1
ATOM 713 O O . ARG A 1 83 ? 4.685 -0.061 -11.156 1.00 95.25 83 ARG A O 1
ATOM 720 N N . GLY A 1 84 ? 3.600 1.595 -10.079 1.00 94.94 84 GLY A N 1
ATOM 721 C CA . GLY A 1 84 ? 4.780 2.404 -9.770 1.00 94.94 84 GLY A CA 1
ATOM 722 C C . GLY A 1 84 ? 4.892 2.696 -8.276 1.00 94.94 84 GLY A C 1
ATOM 723 O O . GLY A 1 84 ? 3.886 3.010 -7.628 1.00 94.94 84 GLY A O 1
ATOM 724 N N . ASP A 1 85 ? 6.116 2.637 -7.758 1.00 93.81 85 ASP A N 1
ATOM 725 C CA . ASP A 1 85 ? 6.449 3.000 -6.379 1.00 93.81 85 ASP A CA 1
ATOM 726 C C . ASP A 1 85 ? 6.962 4.439 -6.372 1.00 93.81 85 ASP A C 1
ATOM 728 O O . ASP A 1 85 ? 7.933 4.780 -7.045 1.00 93.81 85 ASP A O 1
ATOM 732 N N . ILE A 1 86 ? 6.232 5.326 -5.695 1.00 92.50 86 ILE A N 1
ATOM 733 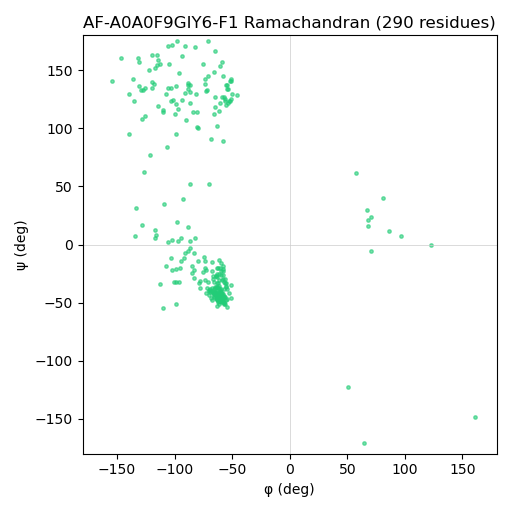C CA . ILE A 1 86 ? 6.376 6.774 -5.831 1.00 92.50 86 ILE A CA 1
ATOM 734 C C . ILE A 1 86 ? 6.548 7.433 -4.455 1.00 92.50 86 ILE A C 1
ATOM 736 O O . ILE A 1 86 ? 5.586 7.623 -3.709 1.00 92.50 86 ILE A O 1
ATOM 740 N N . SER A 1 87 ? 7.754 7.911 -4.153 1.00 88.38 87 SER A N 1
ATOM 741 C CA . SER A 1 87 ? 8.017 8.717 -2.945 1.00 88.38 87 SER A CA 1
ATOM 742 C C . SER A 1 87 ? 7.679 10.202 -3.106 1.00 88.38 87 SER A C 1
ATOM 744 O O . SER A 1 87 ? 7.453 10.907 -2.120 1.00 88.38 87 SER A O 1
ATOM 746 N N . ARG A 1 88 ? 7.628 10.704 -4.351 1.00 88.44 88 ARG A N 1
ATOM 747 C CA . ARG A 1 88 ? 7.579 12.149 -4.663 1.00 88.44 88 ARG A CA 1
ATOM 748 C C . ARG A 1 88 ? 6.413 12.531 -5.585 1.00 88.44 88 ARG A C 1
ATOM 750 O O . ARG A 1 88 ? 6.625 13.055 -6.681 1.00 88.44 88 ARG A O 1
ATOM 757 N N . PRO A 1 89 ? 5.152 12.327 -5.158 1.00 90.06 89 PRO A N 1
ATOM 758 C CA . PRO A 1 89 ? 3.968 12.612 -5.981 1.00 90.06 89 PRO A CA 1
ATOM 759 C C . PRO A 1 89 ? 3.854 14.071 -6.457 1.00 90.06 89 PRO A C 1
ATOM 761 O O . PRO A 1 89 ? 3.147 14.375 -7.425 1.00 90.06 89 PRO A O 1
ATOM 764 N N . GLN A 1 90 ? 4.520 15.006 -5.780 1.00 89.31 90 GLN A N 1
ATOM 765 C CA . GLN A 1 90 ? 4.599 16.406 -6.185 1.00 89.31 90 GLN A CA 1
ATOM 766 C C . GLN A 1 90 ? 5.335 16.602 -7.522 1.00 89.31 90 GLN A C 1
ATOM 768 O O . GLN A 1 90 ? 5.001 17.540 -8.238 1.00 89.31 90 GLN A O 1
ATOM 773 N N . TRP A 1 91 ? 6.253 15.705 -7.897 1.00 90.25 91 TRP A N 1
ATOM 774 C CA . TRP A 1 91 ? 7.041 15.810 -9.134 1.00 90.25 91 TRP A CA 1
ATOM 775 C C . TRP A 1 91 ? 6.440 15.050 -10.322 1.00 90.25 91 TRP A C 1
ATOM 777 O O . TRP A 1 91 ? 6.776 15.346 -11.460 1.00 90.25 91 TRP A O 1
ATOM 787 N N . GLN A 1 92 ? 5.469 14.159 -10.089 1.00 91.62 92 GLN A N 1
ATOM 788 C CA . GLN A 1 92 ? 4.823 13.364 -11.146 1.00 91.62 92 GLN A CA 1
ATOM 789 C C . GLN A 1 92 ? 4.166 14.211 -12.259 1.00 91.62 92 GLN A C 1
ATOM 791 O O . GLN A 1 92 ? 3.965 13.732 -13.372 1.00 91.62 92 GLN A O 1
ATOM 796 N N . GLY A 1 93 ? 3.755 15.455 -11.978 1.00 89.12 93 GLY A N 1
ATOM 797 C CA . GLY A 1 93 ? 2.982 16.258 -12.935 1.00 89.12 93 GLY A CA 1
ATOM 798 C C . GLY A 1 93 ? 1.775 15.481 -13.483 1.00 89.12 93 GLY A C 1
ATOM 799 O O . GLY A 1 93 ? 0.945 15.025 -12.692 1.00 89.12 93 GLY A O 1
ATOM 800 N N . ARG A 1 94 ? 1.723 15.333 -14.813 1.00 90.94 94 ARG A N 1
ATOM 801 C CA . ARG A 1 94 ? 0.807 14.467 -15.586 1.00 90.94 94 ARG A CA 1
ATOM 802 C C . ARG A 1 94 ? 1.547 13.369 -16.365 1.00 90.94 94 ARG A C 1
ATOM 804 O O . ARG A 1 94 ? 0.984 12.736 -17.251 1.00 90.94 94 ARG A O 1
ATOM 811 N N . VAL A 1 95 ? 2.836 13.154 -16.082 1.00 93.75 95 VAL A N 1
ATOM 812 C CA . VAL A 1 95 ? 3.688 12.272 -16.899 1.00 93.75 95 VAL A CA 1
ATOM 813 C C . VAL A 1 95 ? 3.203 10.821 -16.866 1.00 93.75 95 VAL A C 1
ATOM 815 O O . VAL A 1 95 ? 3.334 10.108 -17.847 1.00 93.75 95 VAL A O 1
ATOM 818 N N . MET A 1 96 ? 2.551 10.382 -15.792 1.00 94.06 96 MET A N 1
ATOM 819 C CA . MET A 1 96 ? 2.055 9.005 -15.687 1.00 94.06 96 MET A CA 1
ATOM 820 C C . MET A 1 96 ? 0.593 8.831 -16.126 1.00 94.06 96 MET A C 1
ATOM 822 O O . MET A 1 96 ? 0.047 7.735 -15.985 1.00 94.06 96 MET A O 1
ATOM 826 N N . ASP A 1 97 ? -0.052 9.871 -16.666 1.00 91.62 97 ASP A N 1
ATOM 827 C CA . ASP A 1 97 ? -1.452 9.803 -17.092 1.00 91.62 97 ASP A CA 1
ATOM 828 C C . ASP A 1 97 ? -1.626 8.736 -18.185 1.00 91.62 97 ASP A C 1
ATOM 830 O O . ASP A 1 97 ? -0.957 8.747 -19.221 1.00 91.62 97 ASP A O 1
ATOM 834 N N . GLY A 1 98 ? -2.500 7.763 -17.917 1.00 89.69 98 GLY A N 1
ATOM 835 C CA . GLY A 1 98 ? -2.741 6.613 -18.795 1.00 89.69 98 GLY A CA 1
ATOM 836 C C . GLY A 1 98 ? -1.595 5.595 -18.868 1.00 89.69 98 GLY A C 1
ATOM 837 O O . GLY A 1 98 ? -1.776 4.543 -19.472 1.00 89.69 98 GLY A O 1
ATOM 838 N N . ALA A 1 99 ? -0.445 5.873 -18.249 1.00 93.38 99 ALA A N 1
ATOM 839 C CA . ALA A 1 99 ? 0.703 4.974 -18.219 1.00 93.38 99 ALA A CA 1
ATOM 840 C C . ALA A 1 99 ? 0.744 4.109 -16.956 1.00 93.38 99 ALA A C 1
ATOM 842 O O . ALA A 1 99 ? 1.414 3.090 -16.989 1.00 93.38 99 ALA A O 1
ATOM 843 N N . MET A 1 100 ? 0.047 4.504 -15.879 1.00 94.38 100 MET A N 1
ATOM 844 C CA . MET A 1 100 ? 0.030 3.828 -14.576 1.00 94.38 100 MET A CA 1
ATOM 845 C C . MET A 1 100 ? -1.383 3.605 -14.048 1.00 94.38 100 MET A C 1
ATOM 847 O O . MET A 1 100 ? -2.234 4.492 -14.110 1.00 94.38 100 MET A O 1
ATOM 851 N N . ASP A 1 101 ? -1.619 2.402 -13.524 1.00 94.19 101 ASP A N 1
ATOM 852 C CA . ASP A 1 101 ? -2.912 1.989 -12.977 1.00 94.19 101 ASP A CA 1
ATOM 853 C C . ASP A 1 101 ? -2.943 2.064 -11.458 1.00 94.19 101 ASP A C 1
ATOM 855 O O . ASP A 1 101 ? -3.990 2.323 -10.875 1.00 94.19 101 ASP A O 1
ATOM 859 N N . THR A 1 102 ? -1.813 1.822 -10.799 1.00 94.56 102 THR A N 1
ATOM 860 C CA . THR A 1 102 ? -1.719 1.851 -9.340 1.00 94.56 102 THR A CA 1
ATOM 861 C C . THR A 1 102 ? -0.424 2.518 -8.917 1.00 94.56 102 THR A C 1
ATOM 863 O O . THR A 1 102 ? 0.653 2.149 -9.375 1.00 94.56 102 THR A O 1
ATOM 866 N N . ALA A 1 103 ? -0.536 3.490 -8.017 1.00 94.50 103 ALA A N 1
ATOM 867 C CA . ALA A 1 103 ? 0.610 4.076 -7.343 1.00 94.50 103 ALA A CA 1
ATOM 868 C C . ALA A 1 103 ? 0.696 3.514 -5.931 1.00 94.50 103 ALA A C 1
ATOM 870 O O . ALA A 1 103 ? -0.247 3.659 -5.147 1.00 94.50 103 ALA A O 1
ATOM 871 N N . TYR A 1 104 ? 1.835 2.926 -5.594 1.00 94.19 104 TYR A N 1
ATOM 872 C CA . TYR A 1 104 ? 2.217 2.715 -4.210 1.00 94.19 104 TYR A CA 1
ATOM 873 C C . TYR A 1 104 ? 2.987 3.949 -3.785 1.00 94.19 104 TYR A C 1
ATOM 875 O O . TYR A 1 104 ? 4.094 4.211 -4.233 1.00 94.19 104 TYR A O 1
ATOM 883 N N . PHE A 1 105 ? 2.353 4.764 -2.959 1.00 92.19 105 PHE A N 1
ATOM 884 C CA . PHE A 1 105 ? 2.942 5.993 -2.482 1.00 92.19 105 PHE A CA 1
ATOM 885 C C . PHE A 1 105 ? 3.692 5.763 -1.174 1.00 92.19 105 PHE A C 1
ATOM 887 O O . PHE A 1 105 ? 3.130 5.197 -0.233 1.00 92.19 105 PHE A O 1
ATOM 894 N N . GLY A 1 106 ? 4.929 6.246 -1.118 1.00 85.25 106 GLY A N 1
ATOM 895 C CA . GLY A 1 106 ? 5.766 6.146 0.069 1.00 85.25 106 GLY A CA 1
ATOM 896 C C . GLY A 1 106 ? 5.279 7.066 1.184 1.00 85.25 106 GLY A C 1
ATOM 897 O O . GLY A 1 106 ? 4.375 7.897 1.011 1.00 85.25 106 GLY A O 1
ATOM 898 N N . THR A 1 107 ? 5.922 6.967 2.345 1.00 64.56 107 THR A N 1
ATOM 899 C CA . THR A 1 107 ? 5.556 7.715 3.557 1.00 64.56 107 THR A CA 1
ATOM 900 C C . THR A 1 107 ? 5.413 9.222 3.327 1.00 64.56 107 THR A C 1
ATOM 902 O O . THR A 1 107 ? 4.482 9.830 3.866 1.00 64.56 107 THR A O 1
ATOM 905 N N . GLY A 1 108 ? 6.232 9.816 2.448 1.00 67.06 108 GLY A N 1
ATOM 906 C CA . GLY A 1 108 ? 6.179 11.235 2.074 1.00 67.06 108 GLY A CA 1
ATOM 907 C C . GLY A 1 108 ? 4.826 11.718 1.522 1.00 67.06 108 GLY A C 1
ATOM 908 O O . GLY A 1 108 ? 4.424 12.858 1.758 1.00 67.06 108 GLY A O 1
ATOM 909 N N . ALA A 1 109 ? 4.058 10.848 0.867 1.00 74.00 109 ALA A N 1
ATOM 910 C CA . ALA A 1 109 ? 2.816 11.195 0.174 1.00 74.00 109 ALA A CA 1
ATOM 911 C C . ALA A 1 109 ? 1.617 11.493 1.096 1.00 74.00 109 ALA A C 1
ATOM 913 O O . ALA A 1 109 ? 0.606 12.066 0.670 1.00 74.00 109 ALA A O 1
ATOM 914 N N . PHE A 1 110 ? 1.718 11.130 2.378 1.00 76.06 110 PHE A N 1
ATOM 915 C CA . PHE A 1 110 ? 0.624 11.225 3.348 1.00 76.06 110 PHE A CA 1
ATOM 916 C C . PHE A 1 110 ? 1.000 11.967 4.638 1.00 76.06 110 PHE A C 1
ATOM 918 O O . PHE A 1 110 ? 0.262 11.885 5.631 1.00 76.06 110 PHE A O 1
ATOM 925 N N . THR A 1 111 ? 2.104 12.717 4.622 1.00 72.62 111 THR A N 1
ATOM 926 C CA . THR A 1 111 ? 2.624 13.481 5.770 1.00 72.62 111 THR A CA 1
ATOM 927 C C . THR A 1 111 ? 1.883 14.797 6.010 1.00 72.62 111 THR A C 1
ATOM 929 O O . THR A 1 111 ? 1.698 15.186 7.159 1.00 72.62 111 THR A O 1
ATOM 932 N N . SER A 1 112 ? 1.390 15.462 4.957 1.00 82.06 112 SER A N 1
ATOM 933 C CA . SER A 1 112 ? 0.769 16.791 5.056 1.00 82.06 112 SER A CA 1
ATOM 934 C C . SER A 1 112 ? -0.590 16.888 4.346 1.00 82.06 112 SER A C 1
ATOM 936 O O . SER A 1 112 ? -0.871 16.133 3.407 1.00 82.06 112 SER A O 1
ATOM 938 N N . PRO A 1 113 ? -1.464 17.844 4.730 1.00 84.81 113 PRO A N 1
ATOM 939 C CA . PRO A 1 113 ? -2.706 18.106 4.003 1.00 84.81 113 PRO A CA 1
ATOM 940 C C . PRO A 1 113 ? -2.493 18.405 2.513 1.00 84.81 113 PRO A C 1
ATOM 942 O O . PRO A 1 113 ? -3.314 17.991 1.695 1.00 84.81 113 PRO A O 1
ATOM 945 N N . ALA A 1 114 ? -1.402 19.091 2.153 1.00 89.31 114 ALA A N 1
ATOM 946 C CA . ALA A 1 114 ? -1.059 19.381 0.763 1.00 89.31 114 ALA A CA 1
ATOM 947 C C . ALA A 1 114 ? -0.734 18.101 -0.018 1.00 89.31 114 ALA A C 1
ATOM 949 O O . ALA A 1 114 ? -1.273 17.904 -1.108 1.00 89.31 114 ALA A O 1
ATOM 950 N N . MET A 1 115 ? 0.045 17.189 0.568 1.00 88.94 115 MET A N 1
ATOM 951 C CA . MET A 1 115 ? 0.404 15.936 -0.100 1.00 88.94 115 MET A CA 1
ATOM 952 C C . MET A 1 115 ? -0.774 14.975 -0.232 1.00 88.94 115 MET A C 1
ATOM 954 O O . MET A 1 115 ? -1.007 14.426 -1.309 1.00 88.94 115 MET A O 1
ATOM 958 N N . ILE A 1 116 ? -1.625 14.895 0.795 1.00 88.50 116 ILE A N 1
ATOM 959 C CA . ILE A 1 116 ? -2.888 14.148 0.720 1.00 88.50 116 ILE A CA 1
ATOM 960 C C . ILE A 1 116 ? -3.769 14.689 -0.415 1.00 88.50 116 ILE A C 1
ATOM 962 O O . ILE A 1 116 ? -4.382 13.914 -1.153 1.00 88.50 116 ILE A O 1
ATOM 966 N N . ARG A 1 117 ? -3.861 16.020 -0.567 1.00 89.88 117 ARG A N 1
ATOM 967 C CA . ARG A 1 117 ? -4.598 16.632 -1.683 1.00 89.88 117 ARG A CA 1
ATOM 968 C C . ARG A 1 117 ? -3.971 16.267 -3.024 1.00 89.88 117 ARG A C 1
ATOM 970 O O . ARG A 1 117 ? -4.713 15.861 -3.910 1.00 89.88 117 ARG A O 1
ATOM 977 N N . ARG A 1 118 ? -2.644 16.350 -3.157 1.00 90.94 118 ARG A N 1
ATOM 978 C CA . ARG A 1 118 ? -1.929 16.008 -4.395 1.00 90.94 118 ARG A CA 1
ATOM 979 C C . ARG A 1 118 ? -2.206 14.572 -4.840 1.00 90.94 118 ARG A C 1
ATOM 981 O O . ARG A 1 118 ? -2.636 14.384 -5.973 1.00 90.94 118 ARG A O 1
ATOM 988 N N . CYS A 1 119 ? -2.059 13.592 -3.951 1.00 90.94 119 CYS A N 1
ATOM 989 C CA . CYS A 1 119 ? -2.321 12.184 -4.267 1.00 90.94 119 CYS A CA 1
ATOM 990 C C . CYS A 1 119 ? -3.774 11.961 -4.706 1.00 90.94 119 CYS A C 1
ATOM 992 O O . CYS A 1 119 ? -4.044 11.297 -5.702 1.00 90.94 119 CYS A O 1
ATOM 994 N N . ARG A 1 120 ? -4.730 12.595 -4.014 1.00 88.62 120 ARG A N 1
ATOM 995 C CA . ARG A 1 120 ? -6.153 12.543 -4.389 1.00 88.62 120 ARG A CA 1
ATOM 996 C C . ARG A 1 120 ? -6.454 13.226 -5.720 1.00 88.62 120 ARG A C 1
ATOM 998 O O . ARG A 1 120 ? -7.407 12.825 -6.375 1.00 88.62 120 ARG A O 1
ATOM 1005 N N . THR A 1 121 ? -5.726 14.280 -6.077 1.00 89.81 121 THR A N 1
ATOM 1006 C CA . THR A 1 121 ? -5.862 14.937 -7.381 1.00 89.81 121 THR A CA 1
ATOM 1007 C C . THR A 1 121 ? -5.366 14.016 -8.487 1.00 89.81 121 THR A C 1
ATOM 1009 O O . THR A 1 121 ? -6.089 13.827 -9.458 1.00 89.81 121 THR A O 1
ATOM 1012 N N . LEU A 1 122 ? -4.206 13.379 -8.302 1.00 89.44 122 LEU A N 1
ATOM 1013 C CA . LEU A 1 122 ? -3.675 12.392 -9.247 1.00 89.44 122 LEU A CA 1
ATOM 1014 C C . LEU A 1 122 ? -4.673 11.245 -9.492 1.00 89.44 122 LEU A C 1
ATOM 1016 O O . LEU A 1 122 ? -4.988 10.940 -10.636 1.00 89.44 122 LEU A O 1
ATOM 1020 N N . ALA A 1 123 ? -5.275 10.705 -8.428 1.00 87.56 123 ALA A N 1
ATOM 1021 C CA . ALA A 1 123 ? -6.305 9.660 -8.521 1.00 87.56 123 ALA A CA 1
ATOM 1022 C C . ALA A 1 123 ? -7.640 10.095 -9.150 1.00 87.56 123 ALA A C 1
ATOM 1024 O O . ALA A 1 123 ? -8.491 9.257 -9.422 1.00 87.56 123 ALA A O 1
ATOM 1025 N N . ARG A 1 124 ? -7.894 11.403 -9.285 1.00 84.62 124 ARG A N 1
ATOM 1026 C CA . ARG A 1 124 ? -9.096 11.922 -9.962 1.00 84.62 124 ARG A CA 1
ATOM 1027 C C . ARG A 1 124 ? -8.833 12.272 -11.416 1.00 84.62 124 ARG A C 1
ATOM 1029 O O . ARG A 1 124 ? -9.752 12.205 -12.220 1.00 84.62 124 ARG A O 1
ATOM 1036 N N . GLN A 1 125 ? -7.615 12.712 -11.720 1.00 82.19 125 GLN A N 1
ATOM 1037 C CA . GLN A 1 125 ? -7.197 13.068 -13.074 1.00 82.19 125 GLN A CA 1
ATOM 1038 C C . GLN A 1 125 ? -6.993 11.823 -13.937 1.00 82.19 125 GLN A C 1
ATOM 1040 O O . GLN A 1 125 ? -7.264 11.867 -15.132 1.00 82.19 125 GLN A O 1
ATOM 1045 N N . GLY A 1 126 ? -6.596 10.709 -13.322 1.00 74.44 126 GLY A N 1
ATOM 1046 C CA . GLY A 1 126 ? -6.539 9.412 -13.972 1.00 74.44 126 GLY A CA 1
ATOM 1047 C C . GLY A 1 126 ? -7.208 8.316 -13.138 1.00 74.44 126 GLY A C 1
ATOM 1048 O O . GLY A 1 126 ? -7.359 8.468 -11.929 1.00 74.44 126 GLY A O 1
ATOM 1049 N N . PRO A 1 127 ? -7.576 7.188 -13.762 1.00 77.19 127 PRO A N 1
ATOM 1050 C CA . PRO A 1 127 ? -8.030 5.959 -13.095 1.00 77.19 127 PRO A CA 1
ATOM 1051 C C . PRO A 1 127 ? -6.886 5.241 -12.346 1.00 77.19 127 PRO A C 1
ATOM 1053 O O . PRO A 1 127 ? -6.629 4.064 -12.579 1.00 77.19 127 PRO A O 1
ATOM 1056 N N . MET A 1 128 ? -6.168 5.970 -11.488 1.00 88.75 128 MET A N 1
ATOM 1057 C CA . MET A 1 128 ? -5.037 5.468 -10.714 1.00 88.75 128 MET A CA 1
ATOM 1058 C C . MET A 1 128 ? -5.480 5.123 -9.295 1.00 88.75 128 MET A C 1
ATOM 1060 O O . MET A 1 128 ? -5.951 5.985 -8.546 1.00 88.75 128 MET A O 1
ATOM 1064 N N . GLU A 1 129 ? -5.300 3.868 -8.907 1.00 91.56 129 GLU A N 1
ATOM 1065 C CA . GLU A 1 129 ? -5.528 3.425 -7.541 1.00 91.56 129 GLU A CA 1
ATOM 1066 C C . GLU A 1 129 ? -4.407 3.921 -6.616 1.00 91.56 129 GLU A C 1
ATOM 1068 O O . GLU A 1 129 ? -3.227 3.898 -6.967 1.00 91.56 129 GLU A O 1
ATOM 1073 N N . LEU A 1 130 ? -4.786 4.384 -5.421 1.00 92.94 130 LEU A N 1
ATOM 1074 C CA . LEU A 1 130 ? -3.843 4.859 -4.415 1.00 92.94 130 LEU A CA 1
ATOM 1075 C C . LEU A 1 130 ? -3.592 3.781 -3.378 1.00 92.94 130 LEU A C 1
ATOM 1077 O O . LEU A 1 130 ? -4.458 3.499 -2.553 1.00 92.94 130 LEU A O 1
ATOM 1081 N N . ARG A 1 131 ? -2.381 3.248 -3.358 1.00 93.88 131 ARG A N 1
ATOM 1082 C CA . ARG A 1 131 ? -1.898 2.350 -2.314 1.00 93.88 131 ARG A CA 1
ATOM 1083 C C . ARG A 1 131 ? -0.752 3.020 -1.577 1.00 93.88 131 ARG A C 1
ATOM 1085 O O . ARG A 1 131 ? -0.222 4.040 -2.015 1.00 93.88 131 ARG A O 1
ATOM 1092 N N . VAL A 1 132 ? -0.440 2.508 -0.401 1.00 91.38 132 VAL A N 1
ATOM 1093 C CA . VAL A 1 132 ? 0.628 3.040 0.442 1.00 91.38 132 VAL A CA 1
ATOM 1094 C C . VAL A 1 132 ? 1.648 1.941 0.635 1.00 91.38 132 VAL A C 1
ATOM 1096 O O . VAL A 1 132 ? 1.265 0.810 0.923 1.00 91.38 132 VAL A O 1
ATOM 1099 N N . TYR A 1 133 ? 2.923 2.268 0.501 1.00 89.44 133 TYR A N 1
ATOM 1100 C CA . TYR A 1 133 ? 3.985 1.427 1.033 1.00 89.44 133 TYR A CA 1
ATOM 1101 C C . TYR A 1 133 ? 4.798 2.210 2.054 1.00 89.44 133 TYR A C 1
ATOM 1103 O O . TYR A 1 133 ? 4.693 3.434 2.170 1.00 89.44 133 TYR A O 1
ATOM 1111 N N . GLY A 1 134 ? 5.543 1.469 2.851 1.00 87.06 134 GLY A N 1
ATOM 1112 C CA . GLY A 1 134 ? 6.345 1.996 3.934 1.00 87.06 134 GLY A CA 1
ATOM 1113 C C . GLY A 1 134 ? 6.664 0.865 4.885 1.00 87.06 134 GLY A C 1
ATOM 1114 O O . GLY A 1 134 ? 6.748 -0.291 4.472 1.00 87.06 134 GLY A O 1
ATOM 1115 N N . SER A 1 135 ? 6.788 1.207 6.153 1.00 85.38 135 SER A N 1
ATOM 1116 C CA . SER A 1 135 ? 7.334 0.312 7.161 1.00 85.38 135 SER A CA 1
ATOM 1117 C C . SER A 1 135 ? 6.359 0.086 8.298 1.00 85.38 135 SER A C 1
ATOM 1119 O O . SER A 1 135 ? 5.557 0.963 8.644 1.00 85.38 135 SER A O 1
ATOM 1121 N N . ALA A 1 136 ? 6.445 -1.100 8.895 1.00 87.38 136 ALA A N 1
ATOM 1122 C CA . ALA A 1 136 ? 5.819 -1.335 10.184 1.00 87.38 136 ALA A CA 1
ATOM 1123 C C . ALA A 1 136 ? 6.497 -0.454 11.250 1.00 87.38 136 ALA A C 1
ATOM 1125 O O . ALA A 1 136 ? 7.561 0.126 11.032 1.00 87.38 136 ALA A O 1
ATOM 1126 N N . ASN A 1 137 ? 5.885 -0.329 12.428 1.00 85.50 137 ASN A N 1
ATOM 1127 C CA . ASN A 1 137 ? 6.610 0.257 13.556 1.00 85.50 137 ASN A CA 1
ATOM 1128 C C . ASN A 1 137 ? 7.850 -0.581 13.898 1.00 85.50 137 ASN A C 1
ATOM 1130 O O . ASN A 1 137 ? 7.845 -1.798 13.700 1.00 85.50 137 ASN A O 1
ATOM 1134 N N . GLN A 1 138 ? 8.852 0.077 14.488 1.00 84.25 138 GLN A N 1
ATOM 1135 C CA . GLN A 1 138 ? 9.999 -0.597 15.099 1.00 84.25 138 GLN A CA 1
ATOM 1136 C C . GLN A 1 138 ? 9.514 -1.685 16.067 1.00 84.25 138 GLN A C 1
ATOM 1138 O O . GLN A 1 138 ? 8.501 -1.504 16.752 1.00 84.25 138 GLN A O 1
ATOM 1143 N N . ASP A 1 139 ? 10.225 -2.805 16.093 1.00 80.44 139 ASP A N 1
ATOM 1144 C CA . ASP A 1 139 ? 9.959 -3.978 16.936 1.00 80.44 139 ASP A CA 1
ATOM 1145 C C . ASP A 1 139 ? 9.969 -3.660 18.443 1.00 80.44 139 ASP A C 1
ATOM 1147 O O . ASP A 1 139 ? 9.190 -4.227 19.205 1.00 80.44 139 ASP A O 1
ATOM 1151 N N . ASN A 1 140 ? 10.764 -2.677 18.864 1.00 80.06 140 ASN A N 1
ATOM 1152 C CA . ASN A 1 140 ? 10.811 -2.171 20.239 1.00 80.06 140 ASN A CA 1
ATOM 1153 C C . ASN A 1 140 ? 9.772 -1.071 20.556 1.00 80.06 140 ASN A C 1
ATOM 1155 O O . ASN A 1 140 ? 9.764 -0.510 21.656 1.00 80.06 140 ASN A O 1
ATOM 1159 N N . ALA A 1 141 ? 8.900 -0.730 19.604 1.00 84.44 141 ALA A N 1
ATOM 1160 C CA . ALA A 1 141 ? 7.880 0.299 19.758 1.00 84.44 141 ALA A CA 1
ATOM 1161 C C . ALA A 1 141 ? 6.475 -0.298 19.919 1.00 84.44 141 ALA A C 1
ATOM 1163 O O . ALA A 1 141 ? 6.219 -1.485 19.740 1.00 84.44 141 ALA A O 1
ATOM 1164 N N . SER A 1 142 ? 5.503 0.557 20.249 1.00 87.38 142 SER A N 1
ATOM 1165 C CA . SER A 1 142 ? 4.111 0.115 20.335 1.00 87.38 142 SER A CA 1
ATOM 1166 C C . SER A 1 142 ? 3.580 -0.318 18.966 1.00 87.38 142 SER A C 1
ATOM 1168 O O . SER A 1 142 ? 3.525 0.482 18.029 1.00 87.38 142 SER A O 1
ATOM 1170 N N . ASN A 1 143 ? 3.037 -1.536 18.907 1.00 90.19 143 ASN A N 1
ATOM 1171 C CA . ASN A 1 143 ? 2.395 -2.090 17.712 1.00 90.19 143 ASN A CA 1
ATOM 1172 C C . ASN A 1 143 ? 1.173 -1.294 17.224 1.00 90.19 143 ASN A C 1
ATOM 1174 O O . ASN A 1 143 ? 0.739 -1.448 16.081 1.00 90.19 143 ASN A O 1
ATOM 1178 N N . PHE A 1 144 ? 0.643 -0.369 18.033 1.00 88.25 144 PHE A N 1
ATOM 1179 C CA . PHE A 1 144 ? -0.358 0.580 17.548 1.00 88.25 144 PHE A CA 1
ATOM 1180 C C . PHE A 1 144 ? 0.166 1.489 16.435 1.00 88.25 144 PHE A C 1
ATOM 1182 O O . PHE A 1 144 ? -0.647 1.994 15.666 1.00 88.25 144 PHE A O 1
ATOM 1189 N N . GLY A 1 145 ? 1.483 1.656 16.285 1.00 87.31 145 GLY A N 1
ATOM 1190 C CA . GLY A 1 145 ? 2.055 2.366 15.143 1.00 87.31 145 GLY A CA 1
ATOM 1191 C C . GLY A 1 145 ? 1.611 1.766 13.806 1.00 87.31 145 GLY A C 1
ATOM 1192 O O . GLY A 1 145 ? 1.043 2.482 12.980 1.00 87.31 145 GLY A O 1
ATOM 1193 N N . SER A 1 146 ? 1.756 0.448 13.631 1.00 89.94 146 SER A N 1
ATOM 1194 C CA . SER A 1 146 ? 1.324 -0.255 12.413 1.00 89.94 146 SER A CA 1
ATOM 1195 C C . SER A 1 146 ? -0.194 -0.207 12.206 1.00 89.94 146 SER A C 1
ATOM 1197 O O . SER A 1 146 ? -0.663 0.058 11.099 1.00 89.94 146 SER A O 1
ATOM 1199 N N . LEU A 1 147 ? -0.981 -0.380 13.275 1.00 93.25 147 LEU A N 1
ATOM 1200 C CA . LEU A 1 147 ? -2.446 -0.268 13.211 1.00 93.25 147 LEU A CA 1
ATOM 1201 C C . LEU A 1 147 ? -2.877 1.110 12.697 1.00 93.25 147 LEU A C 1
ATOM 1203 O O . LEU A 1 147 ? -3.716 1.227 11.797 1.00 93.25 147 LEU A O 1
ATOM 1207 N N . ILE A 1 148 ? -2.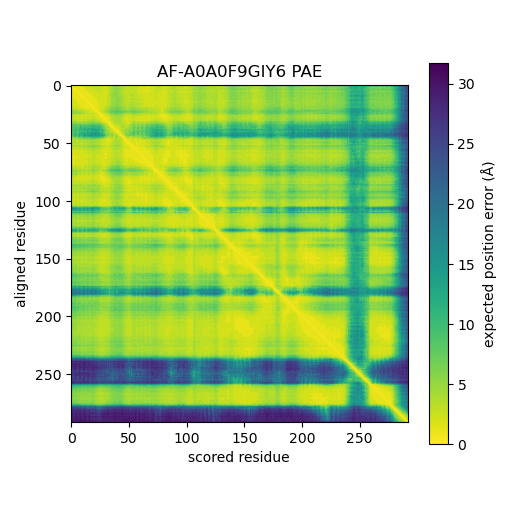308 2.168 13.278 1.00 89.31 148 ILE A N 1
ATOM 1208 C CA . ILE A 1 148 ? -2.652 3.547 12.936 1.00 89.31 148 ILE A CA 1
ATOM 1209 C C . ILE A 1 148 ? -2.133 3.915 11.550 1.00 89.31 148 ILE A C 1
ATOM 1211 O O . ILE A 1 148 ? -2.799 4.677 10.846 1.00 89.31 148 ILE A O 1
ATOM 1215 N N . TRP A 1 149 ? -1.004 3.358 11.117 1.00 89.44 149 TRP A N 1
ATOM 1216 C CA . TRP A 1 149 ? -0.534 3.514 9.748 1.00 89.44 149 TRP A CA 1
ATOM 1217 C C . TRP A 1 149 ? -1.543 2.963 8.734 1.00 89.44 149 TRP A C 1
ATOM 1219 O O . TRP A 1 149 ? -1.942 3.700 7.828 1.00 89.44 149 TRP A O 1
ATOM 1229 N N . VAL A 1 150 ? -2.044 1.738 8.929 1.00 92.69 150 VAL A N 1
ATOM 1230 C CA . VAL A 1 150 ? -3.046 1.125 8.035 1.00 92.69 150 VAL A CA 1
ATOM 1231 C C . VAL A 1 150 ? -4.357 1.918 8.039 1.00 92.69 150 VAL A C 1
ATOM 1233 O O . VAL A 1 150 ? -4.829 2.374 6.991 1.00 92.69 150 VAL A O 1
ATOM 1236 N N . LEU A 1 151 ? -4.927 2.167 9.223 1.00 93.25 151 LEU A N 1
ATOM 1237 C CA . LEU A 1 151 ? -6.184 2.910 9.354 1.00 93.25 151 LEU A CA 1
ATOM 1238 C C . LEU A 1 151 ? -6.051 4.347 8.825 1.00 93.25 151 LEU A C 1
ATOM 1240 O O . LEU A 1 151 ? -6.923 4.854 8.116 1.00 93.25 151 LEU A O 1
ATOM 1244 N N . GLY A 1 152 ? -4.950 5.017 9.153 1.00 90.50 152 GLY A N 1
ATOM 1245 C CA . GLY A 1 152 ? -4.655 6.375 8.719 1.00 90.50 152 GLY A CA 1
ATOM 1246 C C . GLY A 1 152 ? -4.522 6.476 7.204 1.00 90.50 152 GLY A C 1
ATOM 1247 O O . GLY A 1 152 ? -5.103 7.384 6.606 1.00 90.50 152 GLY A O 1
ATOM 1248 N N . SER A 1 153 ? -3.818 5.536 6.575 1.00 90.88 153 SER A N 1
ATOM 1249 C CA . SER A 1 153 ? -3.687 5.441 5.118 1.00 90.88 153 SER A CA 1
ATOM 1250 C C . SER A 1 153 ? -5.047 5.275 4.448 1.00 90.88 153 SER A C 1
ATOM 1252 O O . SER A 1 153 ? -5.400 6.061 3.561 1.00 90.88 153 SER A O 1
ATOM 1254 N N . TYR A 1 154 ? -5.876 4.363 4.965 1.00 93.25 154 TYR A N 1
ATOM 1255 C CA . TYR A 1 154 ? -7.258 4.192 4.527 1.00 93.25 154 TYR A CA 1
ATOM 1256 C C . TYR A 1 154 ? -8.040 5.519 4.615 1.00 93.25 154 TYR A C 1
ATOM 1258 O O . TYR A 1 154 ? -8.588 6.019 3.628 1.00 93.25 154 TYR A O 1
ATOM 1266 N N . LEU A 1 155 ? -8.062 6.178 5.771 1.00 92.00 155 LEU A N 1
ATOM 1267 C CA . LEU A 1 155 ? -8.809 7.431 5.956 1.00 92.00 155 LEU A CA 1
ATOM 1268 C C . LEU A 1 155 ? -8.283 8.590 5.087 1.00 92.00 155 LEU A C 1
ATOM 1270 O O . LEU A 1 155 ? -9.032 9.504 4.716 1.00 92.00 155 LEU A O 1
ATOM 1274 N N . LYS A 1 156 ? -6.998 8.564 4.723 1.00 89.69 156 LYS A N 1
ATOM 1275 C CA . LYS A 1 156 ? -6.385 9.539 3.811 1.00 89.69 156 LYS A CA 1
ATOM 1276 C C . LYS A 1 156 ? -6.678 9.247 2.338 1.00 89.69 156 LYS A C 1
ATOM 1278 O O . LYS A 1 156 ? -6.615 10.185 1.541 1.00 89.69 156 LYS A O 1
ATOM 1283 N N . GLY A 1 157 ? -7.175 8.063 1.999 1.00 89.88 157 GLY A N 1
ATOM 1284 C CA . GLY A 1 157 ? -7.663 7.715 0.662 1.00 89.88 157 GLY A CA 1
ATOM 1285 C C . GLY A 1 157 ? -6.969 6.512 0.037 1.00 89.88 157 GLY A C 1
ATOM 1286 O O . GLY A 1 157 ? -7.348 6.148 -1.069 1.00 89.88 157 GLY A O 1
ATOM 1287 N N . GLY A 1 158 ? -6.006 5.906 0.734 1.00 91.56 158 GLY A N 1
ATOM 1288 C CA . GLY A 1 158 ? -5.395 4.654 0.314 1.00 91.56 158 GLY A CA 1
ATOM 1289 C C . GLY A 1 158 ? -6.389 3.489 0.347 1.00 91.56 158 GLY A C 1
ATOM 1290 O O . GLY A 1 158 ? -7.319 3.457 1.168 1.00 91.56 158 GLY A O 1
ATOM 1291 N N . SER A 1 159 ? -6.203 2.535 -0.555 1.00 91.88 159 SER A N 1
ATOM 1292 C CA . SER A 1 159 ? -6.960 1.284 -0.633 1.00 91.88 159 SER A CA 1
ATOM 1293 C C . SER A 1 159 ? -6.199 0.085 -0.070 1.00 91.88 159 SER A C 1
ATOM 1295 O O . SER A 1 159 ? -6.851 -0.863 0.358 1.00 91.88 159 SER A O 1
ATOM 1297 N N . ALA A 1 160 ? -4.867 0.152 0.002 1.00 91.69 160 ALA A N 1
ATOM 1298 C CA . ALA A 1 160 ? -4.012 -0.885 0.574 1.00 91.69 160 ALA A CA 1
ATOM 1299 C C . ALA A 1 160 ? -2.766 -0.292 1.251 1.00 91.69 160 ALA A C 1
ATOM 1301 O O . ALA A 1 160 ? -2.373 0.841 0.955 1.00 91.69 160 ALA A O 1
ATOM 1302 N N . CYS A 1 161 ? -2.149 -1.086 2.128 1.00 90.50 161 CYS A N 1
ATOM 1303 C CA . CYS A 1 161 ? -0.868 -0.806 2.774 1.00 90.50 161 CYS A CA 1
ATOM 1304 C C . CYS A 1 161 ? 0.074 -1.994 2.569 1.00 90.50 161 CYS A C 1
ATOM 1306 O O . CYS A 1 161 ? -0.337 -3.132 2.782 1.00 90.50 161 CYS A O 1
ATOM 1308 N N . LEU A 1 162 ? 1.314 -1.720 2.176 1.00 90.44 162 LEU A N 1
ATOM 1309 C CA . LEU A 1 162 ? 2.350 -2.717 1.934 1.00 90.44 162 LEU A CA 1
ATOM 1310 C C . LEU A 1 162 ? 3.598 -2.387 2.758 1.00 90.44 162 LEU A C 1
ATOM 1312 O O . LEU A 1 162 ? 4.268 -1.397 2.459 1.00 90.44 162 LEU A O 1
ATOM 1316 N N . PRO A 1 163 ? 3.923 -3.190 3.782 1.00 89.19 163 PRO A N 1
ATOM 1317 C CA . PRO A 1 163 ? 5.263 -3.207 4.352 1.00 89.19 163 PRO A CA 1
ATOM 1318 C C . PRO A 1 163 ? 6.262 -3.587 3.253 1.00 89.19 163 PRO A C 1
ATOM 1320 O O . PRO A 1 163 ? 6.046 -4.584 2.563 1.00 89.19 163 PRO A O 1
ATOM 1323 N N . TRP A 1 164 ? 7.312 -2.790 3.046 1.00 85.31 164 TRP A N 1
ATOM 1324 C CA . TRP A 1 164 ? 8.257 -3.019 1.942 1.00 85.31 164 TRP A CA 1
ATOM 1325 C C . TRP A 1 164 ? 9.089 -4.299 2.120 1.00 85.31 164 TRP A C 1
ATOM 1327 O O . TRP A 1 164 ? 9.531 -4.884 1.134 1.00 85.31 164 TRP A O 1
ATOM 1337 N N . GLN A 1 165 ? 9.234 -4.773 3.360 1.00 85.12 165 GLN A N 1
ATOM 1338 C CA . GLN A 1 165 ? 9.863 -6.041 3.702 1.00 85.12 165 GLN A CA 1
ATOM 1339 C C . GLN A 1 165 ? 8.940 -6.842 4.622 1.00 85.12 165 GLN A C 1
ATOM 1341 O O . GLN A 1 165 ? 8.389 -6.316 5.585 1.00 85.12 165 GLN A O 1
ATOM 1346 N N . ALA A 1 166 ? 8.761 -8.123 4.303 1.00 87.00 166 ALA A N 1
ATOM 1347 C CA . ALA A 1 166 ? 8.005 -9.062 5.131 1.00 87.00 166 ALA A CA 1
ATOM 1348 C C . ALA A 1 166 ? 8.905 -10.146 5.737 1.00 87.00 166 ALA A C 1
ATOM 1350 O O . ALA A 1 166 ? 8.673 -10.566 6.867 1.00 87.00 166 ALA A O 1
ATOM 1351 N N . HIS A 1 167 ? 9.940 -10.572 5.011 1.00 89.31 167 HIS A N 1
ATOM 1352 C CA . HIS A 1 167 ? 10.846 -11.635 5.435 1.00 89.31 167 HIS A CA 1
ATOM 1353 C C . HIS A 1 167 ? 12.066 -11.054 6.153 1.00 89.31 167 HIS A C 1
ATOM 1355 O O . HIS A 1 167 ? 12.764 -10.198 5.611 1.00 89.31 167 HIS A O 1
ATOM 1361 N N . GLY A 1 168 ? 12.295 -11.513 7.377 1.00 89.50 168 GLY A N 1
ATOM 1362 C CA . GLY A 1 168 ? 13.536 -11.346 8.120 1.00 89.50 168 GLY A CA 1
ATOM 1363 C C . GLY A 1 168 ? 14.423 -12.587 8.003 1.00 89.50 168 GLY A C 1
ATOM 1364 O O . GLY A 1 168 ? 14.035 -13.607 7.430 1.00 89.50 168 GLY A O 1
ATOM 1365 N N . SER A 1 169 ? 15.624 -12.488 8.562 1.00 90.50 169 SER A N 1
ATOM 1366 C CA . SER A 1 169 ? 16.545 -13.620 8.711 1.00 90.50 169 SER A CA 1
ATOM 1367 C C . SER A 1 169 ? 16.341 -14.329 10.055 1.00 90.50 169 SER A C 1
ATOM 1369 O O . SER A 1 169 ? 15.656 -13.814 10.934 1.00 90.50 169 SER A O 1
ATOM 1371 N N . ASP A 1 170 ? 16.974 -15.488 10.248 1.00 91.88 170 ASP A N 1
ATOM 1372 C CA . ASP A 1 170 ? 17.008 -16.185 11.545 1.00 91.88 170 ASP A CA 1
ATOM 1373 C C . ASP A 1 170 ? 17.571 -15.294 12.678 1.00 91.88 170 ASP A C 1
ATOM 1375 O O . ASP A 1 170 ? 17.062 -15.309 13.796 1.00 91.88 170 ASP A O 1
ATOM 1379 N N . LYS A 1 171 ? 18.521 -14.397 12.361 1.00 89.94 171 LYS A N 1
ATOM 1380 C CA . LYS A 1 171 ? 19.081 -13.405 13.302 1.00 89.94 171 LYS A CA 1
ATOM 1381 C C . LYS A 1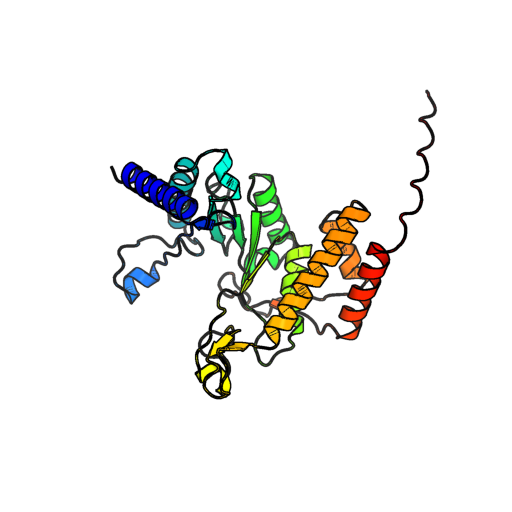 171 ? 18.029 -12.451 13.881 1.00 89.94 171 LYS A C 1
ATOM 1383 O O . LYS A 1 171 ? 18.231 -11.903 14.963 1.00 89.94 171 LYS A O 1
ATOM 1388 N N . CYS A 1 172 ? 16.895 -12.265 13.199 1.00 89.12 172 CYS A N 1
ATOM 1389 C CA . CYS A 1 172 ? 15.813 -11.419 13.699 1.00 89.12 172 CYS A CA 1
ATOM 1390 C C . CYS A 1 172 ? 15.191 -11.941 15.001 1.00 89.12 172 CYS A C 1
ATOM 1392 O O . CYS A 1 172 ? 14.566 -11.161 15.715 1.00 89.12 172 CYS A O 1
ATOM 1394 N N . LEU A 1 173 ? 15.359 -13.230 15.314 1.00 89.69 173 LEU A N 1
ATOM 1395 C CA . LEU A 1 173 ? 14.886 -13.828 16.563 1.00 89.69 173 LEU A CA 1
ATOM 1396 C C . LEU A 1 173 ? 15.721 -13.413 17.784 1.00 89.69 173 LEU A C 1
ATOM 1398 O O . LEU A 1 173 ? 15.214 -13.483 18.900 1.00 89.69 173 LEU A O 1
ATOM 1402 N N . ASP A 1 174 ? 16.963 -12.970 17.570 1.00 89.06 174 ASP A N 1
ATOM 1403 C CA . ASP A 1 174 ? 17.883 -12.553 18.633 1.00 89.06 174 ASP A CA 1
ATOM 1404 C C . ASP A 1 174 ? 17.900 -11.025 18.794 1.00 89.06 174 ASP A C 1
ATOM 1406 O O . ASP A 1 174 ? 17.695 -10.503 19.889 1.00 89.06 174 ASP A O 1
ATOM 1410 N N . ASP A 1 175 ? 18.097 -10.305 17.684 1.00 85.25 175 ASP A N 1
ATOM 1411 C CA . ASP A 1 175 ? 18.415 -8.867 17.693 1.00 85.25 175 ASP A CA 1
ATOM 1412 C C . ASP A 1 175 ? 17.339 -7.992 17.024 1.00 85.25 175 ASP A C 1
ATOM 1414 O O . ASP A 1 175 ? 17.561 -6.801 16.765 1.00 85.25 175 ASP A O 1
ATOM 1418 N N . GLY A 1 176 ? 16.196 -8.585 16.668 1.00 82.19 176 GLY A N 1
ATOM 1419 C CA . GLY A 1 176 ? 15.231 -7.955 15.772 1.00 82.19 176 GLY A CA 1
ATOM 1420 C C . GLY A 1 176 ? 15.793 -7.752 14.359 1.00 82.19 176 GLY A C 1
ATOM 1421 O O . GLY A 1 176 ? 16.872 -8.228 14.003 1.00 82.19 176 GLY A O 1
ATOM 1422 N N . ASP A 1 177 ? 15.073 -7.024 13.509 1.00 78.69 177 ASP A N 1
ATOM 1423 C CA . ASP A 1 177 ? 15.501 -6.768 12.120 1.00 78.69 177 ASP A CA 1
ATOM 1424 C C . ASP A 1 177 ? 16.298 -5.457 11.979 1.00 78.69 177 ASP A C 1
ATOM 1426 O O . ASP A 1 177 ? 16.140 -4.673 11.041 1.00 78.69 177 ASP A O 1
ATOM 1430 N N . SER A 1 178 ? 17.153 -5.180 12.963 1.00 69.88 178 SER A N 1
ATOM 1431 C CA . SER A 1 178 ? 17.856 -3.901 13.126 1.00 69.88 178 SER A CA 1
ATOM 1432 C C . SER A 1 178 ? 18.751 -3.516 11.939 1.00 69.88 178 SER A C 1
ATOM 1434 O O . SER A 1 178 ? 18.928 -2.326 11.675 1.00 69.88 178 SER A O 1
ATOM 1436 N N . ALA A 1 179 ? 19.245 -4.493 11.170 1.00 61.44 179 ALA A N 1
ATOM 1437 C CA . ALA A 1 179 ? 20.099 -4.277 9.998 1.00 61.44 179 ALA A CA 1
ATOM 1438 C C . ALA A 1 179 ? 19.430 -3.463 8.873 1.00 61.44 179 ALA A C 1
ATOM 1440 O O . ALA A 1 179 ? 20.122 -2.818 8.087 1.00 61.44 179 ALA A O 1
ATOM 1441 N N . VAL A 1 180 ? 18.096 -3.474 8.800 1.00 59.69 180 VAL A N 1
ATOM 1442 C CA . VAL A 1 180 ? 17.306 -2.789 7.759 1.00 59.69 180 VAL A CA 1
ATOM 1443 C C . VAL A 1 180 ? 16.131 -2.000 8.354 1.00 59.69 180 VAL A C 1
ATOM 1445 O O . VAL A 1 180 ? 15.085 -1.817 7.733 1.00 59.69 180 VAL A O 1
ATOM 1448 N N . GLY A 1 181 ? 16.313 -1.495 9.578 1.00 64.88 181 GLY A N 1
ATOM 1449 C CA . GLY A 1 181 ? 15.352 -0.594 10.226 1.00 64.88 181 GLY A CA 1
ATOM 1450 C C . GLY A 1 181 ? 14.217 -1.293 10.978 1.00 64.88 181 GLY A C 1
ATOM 1451 O O . GLY A 1 181 ? 13.272 -0.630 11.407 1.00 64.88 181 GLY A O 1
ATOM 1452 N N . GLY A 1 182 ? 14.315 -2.607 11.186 1.00 72.81 182 GLY A N 1
ATOM 1453 C CA . GLY A 1 182 ? 13.381 -3.372 12.000 1.00 72.81 182 GLY A CA 1
ATOM 1454 C C . GLY A 1 182 ? 12.100 -3.731 11.258 1.00 72.81 182 GLY A C 1
ATOM 1455 O O . GLY A 1 182 ? 11.043 -3.614 11.860 1.00 72.81 182 GLY A O 1
ATOM 1456 N N . ASN A 1 183 ? 12.134 -4.109 9.974 1.00 80.81 183 ASN A N 1
ATOM 1457 C CA . ASN A 1 183 ? 10.916 -4.319 9.170 1.00 80.81 183 ASN A CA 1
ATOM 1458 C C . ASN A 1 183 ? 10.514 -5.779 8.943 1.00 80.81 183 ASN A C 1
ATOM 1460 O O . ASN A 1 183 ? 9.391 -6.023 8.515 1.00 80.81 183 ASN A O 1
ATOM 1464 N N . GLY A 1 184 ? 11.371 -6.746 9.251 1.00 88.38 184 GLY A N 1
ATOM 1465 C CA . GLY A 1 184 ? 11.069 -8.169 9.174 1.00 88.38 184 GLY A CA 1
ATOM 1466 C C . GLY A 1 184 ? 9.849 -8.515 10.024 1.00 88.38 184 GLY A C 1
ATOM 1467 O O . GLY A 1 184 ? 9.811 -8.221 11.218 1.00 88.38 184 GLY A O 1
ATOM 1468 N N . LEU A 1 185 ? 8.837 -9.117 9.397 1.00 91.19 185 LEU A N 1
ATOM 1469 C CA . LEU A 1 185 ? 7.572 -9.514 10.029 1.00 91.19 185 LEU A CA 1
ATOM 1470 C C . LEU A 1 185 ? 7.460 -11.033 10.203 1.00 91.19 185 LEU A C 1
ATOM 1472 O O . LEU A 1 185 ? 6.624 -11.502 10.975 1.00 91.19 185 LEU A O 1
ATOM 1476 N N . LEU A 1 186 ? 8.268 -11.785 9.460 1.00 93.56 186 LEU A N 1
ATOM 1477 C CA . LEU A 1 186 ? 8.310 -13.240 9.413 1.00 93.56 186 LEU A CA 1
ATOM 1478 C C . LEU A 1 186 ? 9.774 -13.684 9.465 1.00 93.56 186 LEU A C 1
ATOM 1480 O O . LEU A 1 186 ? 10.547 -13.284 8.596 1.00 93.56 186 LEU A O 1
ATOM 1484 N N . ALA A 1 187 ? 10.145 -14.514 10.434 1.00 93.50 187 ALA A N 1
ATOM 1485 C CA . ALA A 1 187 ? 11.471 -15.125 10.539 1.00 93.50 187 ALA A CA 1
ATOM 1486 C C . ALA A 1 187 ? 11.372 -16.657 10.386 1.00 93.50 187 ALA A C 1
ATOM 1488 O O . ALA A 1 187 ? 10.308 -17.214 10.677 1.00 93.50 187 ALA A O 1
ATOM 1489 N N . PRO A 1 188 ? 12.436 -17.350 9.938 1.00 95.56 188 PRO A N 1
ATOM 1490 C CA . PRO A 1 188 ? 12.494 -18.814 9.954 1.00 95.56 188 PRO A CA 1
ATOM 1491 C C . PRO A 1 188 ? 12.152 -19.381 11.338 1.00 95.56 188 PRO A C 1
ATOM 1493 O O . PRO A 1 188 ? 12.511 -18.789 12.355 1.00 95.56 188 PRO A O 1
ATOM 1496 N N . GLY A 1 189 ? 11.410 -20.489 11.385 1.00 96.06 189 GLY A N 1
ATOM 1497 C CA . GLY A 1 189 ? 10.904 -21.056 12.640 1.00 96.06 189 GLY A CA 1
ATOM 1498 C C . GLY A 1 189 ? 11.672 -22.266 13.169 1.00 96.06 189 GLY A C 1
ATOM 1499 O O . GLY A 1 189 ? 11.269 -22.820 14.193 1.00 96.06 189 GLY A O 1
ATOM 1500 N N . ASP A 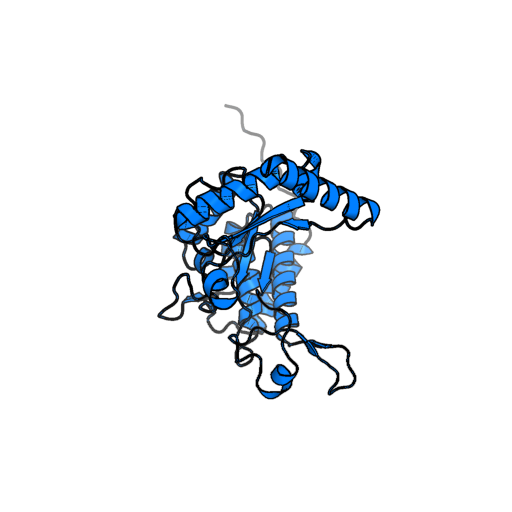1 190 ? 12.768 -22.665 12.519 1.00 96.44 190 ASP A N 1
ATOM 1501 C CA . ASP A 1 190 ? 13.479 -23.921 12.789 1.00 96.44 190 ASP A CA 1
ATOM 1502 C C . ASP A 1 190 ? 13.892 -24.072 14.262 1.00 96.44 190 ASP A C 1
ATOM 1504 O O . ASP A 1 190 ? 13.768 -25.152 14.839 1.00 96.44 190 ASP A O 1
ATOM 1508 N N . ARG A 1 191 ? 14.282 -22.967 14.917 1.00 95.31 191 ARG A N 1
ATOM 1509 C CA . ARG A 1 191 ? 14.654 -22.931 16.346 1.00 95.31 191 ARG A CA 1
ATOM 1510 C C . ARG A 1 191 ? 13.532 -23.362 17.298 1.00 95.31 191 ARG A C 1
ATOM 1512 O O . ARG A 1 191 ? 13.805 -23.710 18.444 1.00 95.31 191 ARG A O 1
ATOM 1519 N N . PHE A 1 192 ? 12.284 -23.323 16.839 1.00 95.94 192 PHE A N 1
ATOM 1520 C CA . PHE A 1 192 ? 11.090 -23.664 17.612 1.00 95.94 192 PHE A CA 1
ATOM 1521 C C . PHE A 1 192 ? 10.340 -24.875 17.042 1.00 95.94 192 PHE A C 1
ATOM 1523 O O . PHE A 1 192 ? 9.263 -25.197 17.533 1.00 95.94 192 PHE A O 1
ATOM 1530 N N . GLY A 1 193 ? 10.883 -25.543 16.016 1.00 96.38 193 GLY A N 1
ATOM 1531 C CA . GLY A 1 193 ? 10.187 -26.627 15.317 1.00 96.38 193 GLY A CA 1
ATOM 1532 C C . GLY A 1 193 ? 9.001 -26.153 14.467 1.00 96.38 193 GLY A C 1
ATOM 1533 O O . GLY A 1 193 ? 8.094 -26.935 14.199 1.00 96.38 193 GLY A O 1
ATOM 1534 N N . GLU A 1 194 ? 9.002 -24.886 14.049 1.00 96.81 194 GLU A N 1
ATOM 1535 C CA . GLU A 1 194 ? 7.942 -24.265 13.251 1.00 96.81 194 GLU A CA 1
ATOM 1536 C C . GLU A 1 194 ? 8.450 -23.881 11.855 1.00 96.81 194 GLU A C 1
ATOM 1538 O O . GLU A 1 194 ? 9.642 -23.680 11.641 1.00 96.81 194 GLU A O 1
ATOM 1543 N N . VAL A 1 195 ? 7.547 -23.712 10.885 1.00 95.44 195 VAL A N 1
ATOM 1544 C CA . VAL A 1 195 ? 7.940 -23.255 9.533 1.00 95.44 195 VAL A CA 1
ATOM 1545 C C . VAL A 1 195 ? 8.343 -21.778 9.543 1.00 95.44 195 VAL A C 1
ATOM 1547 O O . VAL A 1 195 ? 9.252 -21.353 8.833 1.00 95.44 195 VAL A O 1
ATOM 1550 N N . VAL A 1 196 ? 7.640 -20.968 10.333 1.00 95.88 196 VAL A N 1
ATOM 1551 C CA . VAL A 1 196 ? 7.837 -19.520 10.397 1.00 95.88 196 VAL A CA 1
ATOM 1552 C C . VAL A 1 196 ? 7.381 -18.995 11.750 1.00 95.88 196 VAL A C 1
ATOM 1554 O O . VAL A 1 196 ? 6.334 -19.390 12.262 1.00 95.88 196 VAL A O 1
ATOM 1557 N N . VAL A 1 197 ? 8.128 -18.045 12.298 1.00 94.19 197 VAL A N 1
ATOM 1558 C CA . VAL A 1 197 ? 7.708 -17.245 13.449 1.00 94.19 197 VAL A CA 1
ATOM 1559 C C . VAL A 1 197 ? 7.255 -15.884 12.948 1.00 94.19 197 VAL A C 1
ATOM 1561 O O . VAL A 1 197 ? 7.989 -15.178 12.257 1.00 94.19 197 VAL A O 1
ATOM 1564 N N . ALA A 1 198 ? 6.021 -15.516 13.283 1.00 93.12 198 ALA A N 1
ATOM 1565 C CA . ALA A 1 198 ? 5.436 -14.240 12.895 1.00 93.12 198 ALA A CA 1
ATOM 1566 C C . ALA A 1 198 ? 5.515 -13.216 14.030 1.00 93.12 198 ALA A C 1
ATOM 1568 O O . ALA A 1 198 ? 5.169 -13.505 15.175 1.00 93.12 198 ALA A O 1
ATOM 1569 N N . ASP A 1 199 ? 5.879 -11.986 13.686 1.00 91.56 199 ASP A N 1
ATOM 1570 C CA . ASP A 1 199 ? 5.923 -10.866 14.617 1.00 91.56 199 ASP A CA 1
ATOM 1571 C C . ASP A 1 199 ? 4.508 -10.409 15.027 1.00 91.56 199 ASP A C 1
ATOM 1573 O O . ASP A 1 199 ? 3.566 -10.386 14.224 1.00 91.56 199 ASP A O 1
ATOM 1577 N N . MET A 1 200 ? 4.342 -9.966 16.277 1.00 91.44 200 MET A N 1
ATOM 1578 C CA . MET A 1 200 ? 3.078 -9.423 16.792 1.00 91.44 200 MET A CA 1
ATOM 1579 C C . MET A 1 200 ? 2.551 -8.215 15.997 1.00 91.44 200 MET A C 1
ATOM 1581 O O . MET A 1 200 ? 1.338 -7.966 15.979 1.00 91.44 200 MET A O 1
ATOM 1585 N N . ARG A 1 201 ? 3.414 -7.491 15.281 1.00 92.12 201 ARG A N 1
ATOM 1586 C CA . ARG A 1 201 ? 3.050 -6.432 14.329 1.00 92.12 201 ARG A CA 1
ATOM 1587 C C . ARG A 1 201 ? 2.123 -6.937 13.226 1.00 92.12 201 ARG A C 1
ATOM 1589 O O . ARG A 1 201 ? 1.235 -6.188 12.822 1.00 92.12 201 ARG A O 1
ATOM 1596 N N . MET A 1 202 ? 2.194 -8.213 12.833 1.00 93.44 202 MET A N 1
ATOM 1597 C CA . MET A 1 202 ? 1.232 -8.821 11.900 1.00 93.44 202 MET A CA 1
ATOM 1598 C C . MET A 1 202 ? -0.203 -8.783 12.439 1.00 93.44 202 MET A C 1
ATOM 1600 O O . MET A 1 202 ? -1.147 -8.496 11.698 1.00 93.44 202 MET A O 1
ATOM 1604 N N . LYS A 1 203 ? -0.392 -9.004 13.747 1.00 95.19 203 LYS A N 1
ATOM 1605 C CA . LYS A 1 203 ? -1.716 -8.877 14.380 1.00 95.19 203 LYS A CA 1
ATOM 1606 C C . LYS A 1 203 ? -2.184 -7.424 14.384 1.00 95.19 203 LYS A C 1
ATOM 1608 O O . LYS A 1 203 ? -3.360 -7.177 14.138 1.00 95.19 203 LYS A O 1
ATOM 1613 N N . ALA A 1 204 ? -1.283 -6.466 14.592 1.00 93.94 204 ALA A N 1
ATOM 1614 C CA . ALA A 1 204 ? -1.627 -5.046 14.551 1.00 93.94 204 ALA A CA 1
ATOM 1615 C C . ALA A 1 204 ? -1.968 -4.539 13.139 1.00 93.94 204 ALA A C 1
ATOM 1617 O O . ALA A 1 204 ? -2.912 -3.762 12.989 1.00 93.94 204 ALA A O 1
ATOM 1618 N N . LEU A 1 205 ? -1.254 -5.005 12.108 1.00 94.31 205 LEU A N 1
ATOM 1619 C CA . LEU A 1 205 ? -1.575 -4.742 10.702 1.00 94.31 205 LEU A CA 1
ATOM 1620 C C . LEU A 1 205 ? -2.974 -5.269 10.358 1.00 94.31 205 LEU A C 1
ATOM 1622 O O . LEU A 1 205 ? -3.801 -4.517 9.836 1.00 94.31 205 LEU A O 1
ATOM 1626 N N . ARG A 1 206 ? -3.273 -6.519 10.739 1.00 96.00 206 ARG A N 1
ATOM 1627 C CA . ARG A 1 206 ? -4.610 -7.116 10.593 1.00 96.00 206 ARG A CA 1
ATOM 1628 C C . ARG A 1 206 ? -5.680 -6.309 11.331 1.00 96.00 206 ARG A C 1
ATOM 1630 O O . ARG A 1 206 ? -6.736 -6.033 10.774 1.00 96.00 206 ARG A O 1
ATOM 1637 N N . ASP A 1 207 ? -5.423 -5.899 12.568 1.00 95.50 207 ASP A N 1
ATOM 1638 C CA . ASP A 1 207 ? -6.373 -5.102 13.349 1.00 95.50 207 ASP A CA 1
ATOM 1639 C C . ASP A 1 207 ? -6.652 -3.730 12.704 1.00 95.50 207 ASP A C 1
ATOM 1641 O O . ASP A 1 207 ? -7.794 -3.255 12.720 1.00 95.50 207 ASP A O 1
ATOM 1645 N N . GLY A 1 208 ? -5.635 -3.101 12.104 1.00 95.25 208 GLY A N 1
ATOM 1646 C CA . GLY A 1 208 ? -5.788 -1.879 11.311 1.00 95.25 208 GLY A CA 1
ATOM 1647 C C . GLY A 1 208 ? -6.622 -2.095 10.046 1.00 95.25 208 GLY A C 1
ATOM 1648 O O . GLY A 1 208 ? -7.497 -1.280 9.741 1.00 95.25 208 GLY A O 1
ATOM 1649 N N . GLU A 1 209 ? -6.402 -3.210 9.348 1.00 96.62 209 GLU A N 1
ATOM 1650 C CA . GLU A 1 209 ? -7.159 -3.615 8.157 1.00 96.62 209 GLU A CA 1
ATOM 1651 C C . GLU A 1 209 ? -8.636 -3.865 8.495 1.00 96.62 209 GLU A C 1
ATOM 1653 O O . GLU A 1 209 ? -9.522 -3.269 7.880 1.00 96.62 209 GLU A O 1
ATOM 1658 N N . GLN A 1 210 ? -8.926 -4.606 9.565 1.00 97.44 210 GLN A N 1
ATOM 1659 C CA . GLN A 1 210 ? -10.293 -4.835 10.043 1.00 97.44 210 GLN A CA 1
ATOM 1660 C C . GLN A 1 210 ? -11.018 -3.532 10.417 1.00 97.44 210 GLN A C 1
ATOM 1662 O O . GLN A 1 210 ? -12.181 -3.336 10.054 1.00 97.44 210 GLN A O 1
ATOM 1667 N N . LEU A 1 211 ? -10.346 -2.593 11.093 1.00 97.00 211 LEU A N 1
ATOM 1668 C CA . LEU A 1 211 ? -10.924 -1.277 11.402 1.00 97.00 211 LEU A CA 1
ATOM 1669 C C . LEU A 1 211 ? -11.194 -0.448 10.142 1.00 97.00 211 LEU A C 1
ATOM 1671 O O . LEU A 1 211 ? -12.224 0.231 10.050 1.00 97.00 211 LEU A O 1
ATOM 1675 N N . ALA A 1 212 ? -10.301 -0.515 9.156 1.00 97.06 212 ALA A N 1
ATOM 1676 C CA . ALA A 1 212 ? -10.520 0.084 7.848 1.00 97.06 212 ALA A CA 1
ATOM 1677 C C . ALA A 1 212 ? -11.751 -0.528 7.148 1.00 97.06 212 ALA A C 1
ATOM 1679 O O . ALA A 1 212 ? -12.584 0.220 6.619 1.00 97.06 212 ALA A O 1
ATOM 1680 N N . GLN A 1 213 ? -11.948 -1.850 7.224 1.00 97.62 213 GLN A N 1
ATOM 1681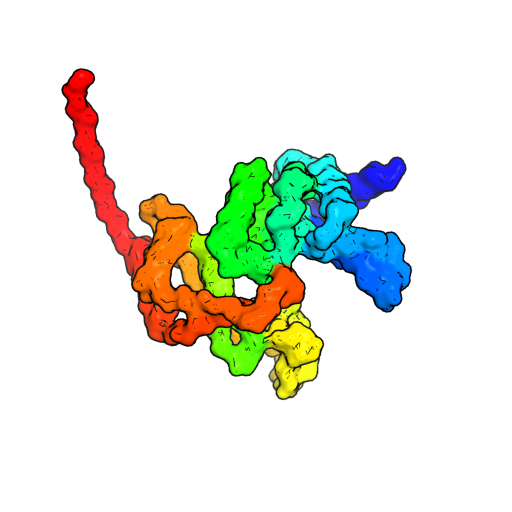 C CA . GLN A 1 213 ? -13.160 -2.503 6.713 1.00 97.62 213 GLN A CA 1
ATOM 1682 C C . GLN A 1 213 ? -14.420 -2.067 7.463 1.00 97.62 213 GLN A C 1
ATOM 1684 O O . GLN A 1 213 ? -15.444 -1.793 6.838 1.00 97.62 213 GLN A O 1
ATOM 1689 N N . TYR A 1 214 ? -14.359 -1.902 8.783 1.00 97.94 214 TYR A N 1
ATOM 1690 C CA . TYR A 1 214 ? -15.496 -1.392 9.553 1.00 97.94 214 TYR A CA 1
ATOM 1691 C C . TYR A 1 214 ? -15.867 0.024 9.099 1.00 97.94 214 TYR A C 1
ATOM 1693 O O . TYR A 1 214 ? -17.033 0.315 8.824 1.00 97.94 214 TYR A O 1
ATOM 1701 N N . CYS A 1 215 ? -14.869 0.890 8.897 1.00 97.56 215 CYS A N 1
ATOM 1702 C CA . CYS A 1 215 ? -15.082 2.214 8.317 1.00 97.56 215 CYS A CA 1
ATOM 1703 C C . CYS A 1 215 ? -15.704 2.134 6.911 1.00 97.56 215 CYS A C 1
ATOM 1705 O O . CYS A 1 215 ? -16.550 2.959 6.569 1.00 97.56 215 CYS A O 1
ATOM 1707 N N . ARG A 1 216 ? -15.309 1.157 6.082 1.00 97.38 216 ARG A N 1
ATOM 1708 C CA . ARG A 1 216 ? -15.896 0.917 4.750 1.00 97.38 216 ARG A CA 1
ATOM 1709 C C . ARG A 1 216 ? -17.370 0.538 4.839 1.00 97.38 216 ARG A C 1
ATOM 1711 O O . ARG A 1 216 ? -18.176 1.097 4.095 1.00 97.38 216 ARG A O 1
ATOM 1718 N N . LEU A 1 217 ? -17.721 -0.382 5.733 1.00 97.56 217 LEU A N 1
ATOM 1719 C CA . LEU A 1 217 ? -19.095 -0.839 5.942 1.00 97.56 217 LEU A CA 1
ATOM 1720 C C . LEU A 1 217 ? -19.988 0.297 6.452 1.00 97.56 217 LEU A C 1
ATOM 1722 O O . LEU A 1 217 ? -21.047 0.541 5.872 1.00 97.56 217 LEU A O 1
ATOM 1726 N N . VAL A 1 218 ? -19.527 1.058 7.451 1.00 96.81 218 VAL A N 1
ATOM 1727 C CA . VAL A 1 218 ? -20.216 2.272 7.925 1.00 96.81 218 VAL A CA 1
ATOM 1728 C C . VAL A 1 218 ? -20.363 3.283 6.785 1.00 96.81 218 VAL A C 1
ATOM 1730 O O . VAL A 1 218 ? -21.460 3.783 6.535 1.00 96.81 218 VAL A O 1
ATOM 1733 N N . GLY A 1 219 ? -19.292 3.534 6.028 1.00 96.50 219 GLY A N 1
ATOM 1734 C CA . GLY A 1 219 ? -19.315 4.433 4.876 1.00 96.50 219 GLY A CA 1
ATOM 1735 C C . GLY A 1 219 ? -20.380 4.060 3.849 1.00 96.50 219 GLY A C 1
ATOM 1736 O O . GLY A 1 219 ? -21.178 4.907 3.456 1.00 96.50 219 GLY A O 1
ATOM 1737 N N . ARG A 1 220 ? -20.462 2.780 3.473 1.00 96.00 220 ARG A N 1
ATOM 1738 C CA . ARG A 1 220 ? -21.498 2.269 2.561 1.00 96.00 220 ARG A CA 1
ATOM 1739 C C . ARG A 1 220 ? -22.902 2.396 3.147 1.00 96.00 220 ARG A C 1
ATOM 1741 O O . ARG A 1 220 ? -23.816 2.833 2.454 1.00 96.00 220 ARG A O 1
ATOM 1748 N N . ARG A 1 221 ? -23.082 2.047 4.423 1.00 94.31 221 ARG A N 1
ATOM 1749 C CA . ARG A 1 221 ? -24.393 2.055 5.091 1.00 94.31 221 ARG A CA 1
ATOM 1750 C C . ARG A 1 221 ? -25.011 3.453 5.169 1.00 94.31 221 ARG A C 1
ATOM 1752 O O . ARG A 1 221 ? -26.217 3.607 4.933 1.00 94.31 221 ARG A O 1
ATOM 1759 N N . TYR A 1 222 ? -24.181 4.447 5.481 1.00 94.50 222 TYR A N 1
ATOM 1760 C CA . TYR A 1 222 ? -24.588 5.830 5.740 1.00 94.50 222 TYR A CA 1
ATOM 1761 C C . TYR A 1 222 ? -24.259 6.803 4.597 1.00 94.50 222 TYR A C 1
ATOM 1763 O O . TYR A 1 222 ? -24.545 7.990 4.713 1.00 94.50 222 TYR A O 1
ATOM 1771 N N . GLY A 1 223 ? -23.687 6.324 3.488 1.00 95.56 223 GLY A N 1
ATOM 1772 C CA . GLY A 1 223 ? -23.308 7.169 2.351 1.00 95.56 223 GLY A CA 1
ATOM 1773 C C . GLY A 1 223 ? -22.170 8.147 2.666 1.00 95.56 223 GLY A C 1
ATOM 1774 O O . GLY A 1 223 ? -22.125 9.236 2.098 1.00 95.56 223 GLY A O 1
ATOM 1775 N N . LEU A 1 224 ? -21.268 7.788 3.586 1.00 95.56 224 LEU A N 1
ATOM 1776 C CA . LEU A 1 224 ? -20.147 8.640 3.986 1.00 95.56 224 LEU A CA 1
ATOM 1777 C C . LEU A 1 224 ? -18.935 8.402 3.087 1.00 95.56 224 LEU A C 1
ATOM 1779 O O . LEU A 1 224 ? -18.504 7.268 2.869 1.00 95.56 224 LEU A O 1
ATOM 1783 N N . ASN A 1 225 ? -18.321 9.489 2.627 1.00 92.56 225 ASN A N 1
ATOM 1784 C CA . ASN A 1 225 ? -17.041 9.429 1.930 1.00 92.56 225 ASN A CA 1
ATOM 1785 C C . ASN A 1 225 ? -15.855 9.350 2.915 1.00 92.56 225 ASN A C 1
ATOM 1787 O O . ASN A 1 225 ? -15.988 9.575 4.120 1.00 92.56 225 ASN A O 1
ATOM 1791 N N . ARG A 1 226 ? -14.644 9.091 2.396 1.00 90.44 226 ARG A N 1
ATOM 1792 C CA . ARG A 1 226 ? -13.420 8.974 3.216 1.00 90.44 226 ARG A CA 1
ATOM 1793 C C . ARG A 1 226 ? -13.112 10.216 4.058 1.00 90.44 226 ARG A C 1
ATOM 1795 O O . ARG A 1 226 ? -12.562 10.080 5.144 1.00 90.44 226 ARG A O 1
ATOM 1802 N N . ARG A 1 227 ? -13.459 11.424 3.593 1.00 90.12 227 ARG A N 1
ATOM 1803 C CA . ARG A 1 227 ? -13.238 12.669 4.353 1.00 90.12 227 ARG A CA 1
ATOM 1804 C C . ARG A 1 227 ? -14.164 12.741 5.567 1.00 90.12 227 ARG A C 1
ATOM 1806 O O . ARG A 1 227 ? -13.698 13.093 6.644 1.00 90.12 227 ARG A O 1
ATOM 1813 N N . GLN A 1 228 ? -15.434 12.380 5.396 1.00 94.44 228 GLN A N 1
ATOM 1814 C CA . GLN A 1 228 ? -16.409 12.320 6.489 1.00 94.44 228 GLN A CA 1
ATOM 1815 C C . GLN A 1 228 ? -16.042 11.227 7.498 1.00 94.44 228 GLN A C 1
ATOM 1817 O O . GLN A 1 228 ? -16.003 11.500 8.693 1.00 94.44 228 GLN A O 1
ATOM 1822 N N . LEU A 1 229 ? -15.668 10.032 7.026 1.00 95.06 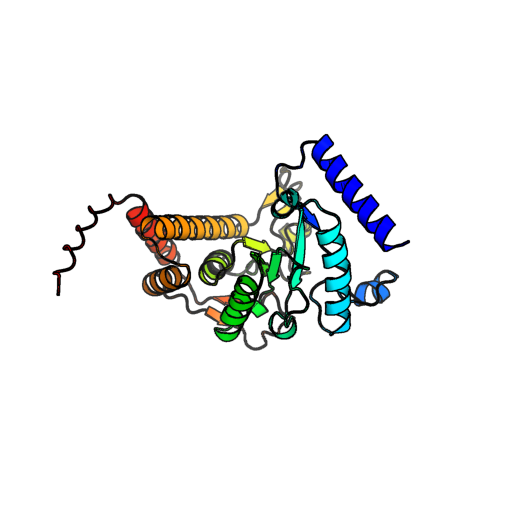229 LEU A N 1
ATOM 1823 C CA . LEU A 1 229 ? -15.179 8.956 7.896 1.00 95.06 229 LEU A CA 1
ATOM 1824 C C . LEU A 1 229 ? -13.937 9.382 8.686 1.00 95.06 229 LEU A C 1
ATOM 1826 O O . LEU A 1 229 ? -13.853 9.118 9.878 1.00 95.06 229 LEU A O 1
ATOM 1830 N N . ARG A 1 230 ? -12.990 10.087 8.053 1.00 92.00 230 ARG A N 1
ATOM 1831 C CA . ARG A 1 230 ? -11.804 10.610 8.745 1.00 92.00 230 ARG A CA 1
ATOM 1832 C C . ARG A 1 230 ? -12.174 11.579 9.865 1.00 92.00 230 ARG A C 1
ATOM 1834 O O . ARG A 1 230 ? -11.590 11.481 10.936 1.00 92.00 230 ARG A O 1
ATOM 1841 N N . ALA A 1 231 ? -13.109 12.497 9.622 1.00 90.88 231 ALA A N 1
ATOM 1842 C CA . ALA A 1 231 ? -13.578 13.429 10.646 1.00 90.88 231 ALA A CA 1
ATOM 1843 C C . ALA A 1 231 ? -14.271 12.691 11.806 1.00 90.88 231 ALA A C 1
ATOM 1845 O O . ALA A 1 231 ? -13.968 12.958 12.964 1.00 90.88 231 ALA A O 1
ATOM 1846 N N . MET A 1 232 ? -15.121 11.708 11.492 1.00 91.88 232 MET A N 1
ATOM 1847 C CA . MET A 1 232 ? -15.799 10.861 12.479 1.00 91.88 232 MET A CA 1
ATOM 1848 C C . MET A 1 232 ? -14.803 10.081 13.350 1.00 91.88 232 MET A C 1
ATOM 1850 O O . MET A 1 232 ? -14.902 10.103 14.573 1.00 91.88 232 MET A O 1
ATOM 1854 N N . VAL A 1 233 ? -13.810 9.429 12.735 1.00 91.75 233 VAL A N 1
ATOM 1855 C CA . VAL A 1 233 ? -12.776 8.685 13.470 1.00 91.75 233 VAL A CA 1
ATOM 1856 C C . VAL A 1 233 ? -11.913 9.625 14.308 1.00 91.75 233 VAL A C 1
ATOM 1858 O O . VAL A 1 233 ? -11.626 9.299 15.451 1.00 91.75 233 VAL A O 1
ATOM 1861 N N . ALA A 1 234 ? -11.533 10.794 13.784 1.00 86.69 234 ALA A N 1
ATOM 1862 C CA . ALA A 1 234 ? -10.738 11.768 14.532 1.00 86.69 234 ALA A CA 1
ATOM 1863 C C . ALA A 1 234 ? -11.466 12.303 15.777 1.00 86.69 234 ALA A C 1
ATOM 1865 O O . ALA A 1 234 ? -10.816 12.566 16.785 1.00 86.69 234 ALA A O 1
ATOM 1866 N N . ALA A 1 235 ? -12.795 12.437 15.722 1.00 84.69 235 ALA A N 1
ATOM 1867 C CA . ALA A 1 235 ? -13.605 12.820 16.876 1.00 84.69 235 ALA A CA 1
ATOM 1868 C C . ALA A 1 235 ? -13.680 11.703 17.935 1.00 84.69 235 ALA A C 1
ATOM 1870 O O . ALA A 1 235 ? -13.593 11.982 19.126 1.00 84.69 235 ALA A O 1
ATOM 1871 N N . ALA A 1 236 ? -13.803 10.440 17.511 1.00 81.75 236 ALA A N 1
ATOM 1872 C CA . ALA A 1 236 ? -13.885 9.287 18.416 1.00 81.75 236 ALA A CA 1
ATOM 1873 C C . ALA A 1 236 ? -12.522 8.861 18.993 1.00 81.75 236 ALA A C 1
ATOM 1875 O O . ALA A 1 236 ? -12.429 8.345 20.105 1.00 81.75 236 ALA A O 1
ATOM 1876 N N . MET A 1 237 ? -11.454 9.062 18.225 1.00 79.12 237 MET A N 1
ATOM 1877 C CA . MET A 1 237 ? -10.083 8.728 18.575 1.00 79.12 237 MET A CA 1
ATOM 1878 C C . MET A 1 237 ? -9.185 9.868 18.083 1.00 79.12 237 MET A C 1
ATOM 1880 O O . MET A 1 237 ? -8.795 9.874 16.912 1.00 79.12 237 MET A O 1
ATOM 1884 N N . PRO A 1 238 ? -8.850 10.849 18.940 1.00 63.38 238 PRO A N 1
ATOM 1885 C CA . PRO A 1 238 ? -7.974 11.943 18.553 1.00 63.38 238 PRO A CA 1
ATOM 1886 C C . PRO A 1 238 ? -6.551 11.419 18.319 1.00 63.38 238 PRO A C 1
ATOM 1888 O O . PRO A 1 238 ? -5.726 11.342 19.227 1.00 63.38 238 PRO A O 1
ATOM 1891 N N . ILE A 1 239 ? -6.258 11.034 17.076 1.00 59.56 239 ILE A N 1
ATOM 1892 C CA . ILE A 1 239 ? -4.924 10.624 16.635 1.00 59.56 239 ILE A CA 1
ATOM 1893 C C . ILE A 1 239 ? -4.118 11.899 16.371 1.00 59.56 239 ILE A C 1
ATOM 1895 O O . ILE A 1 239 ? -4.268 12.531 15.322 1.00 59.56 239 ILE A O 1
ATOM 1899 N N . ARG A 1 240 ? -3.240 12.289 17.298 1.00 51.16 240 ARG A N 1
ATOM 1900 C CA . ARG A 1 240 ? -2.206 13.291 17.002 1.00 51.16 240 ARG A CA 1
ATOM 1901 C C . ARG A 1 240 ? -1.072 12.576 16.261 1.00 51.16 240 ARG A C 1
ATOM 1903 O O . ARG A 1 240 ? -0.293 11.859 16.871 1.00 51.16 240 ARG A O 1
ATOM 1910 N N . ALA A 1 241 ? -1.015 12.684 14.937 1.00 47.94 241 ALA A N 1
ATOM 1911 C CA . ALA A 1 241 ? 0.136 12.203 14.170 1.00 47.94 241 ALA A CA 1
ATOM 1912 C C . ALA A 1 241 ? 1.197 13.311 14.118 1.00 47.94 241 ALA A C 1
ATOM 1914 O O . ALA A 1 241 ? 0.858 14.449 13.800 1.00 47.94 241 ALA A O 1
ATOM 1915 N N . GLY A 1 242 ? 2.450 12.978 14.424 1.00 46.94 242 GLY A N 1
ATOM 1916 C CA . GLY A 1 242 ? 3.609 13.841 14.220 1.00 46.94 242 GLY A CA 1
ATOM 1917 C C . GLY A 1 242 ? 4.582 13.202 13.228 1.00 46.94 242 GLY A C 1
ATOM 1918 O O . GLY A 1 242 ? 4.656 11.983 13.088 1.00 46.94 242 GLY A O 1
ATOM 1919 N N . THR A 1 243 ? 5.333 14.018 12.507 1.00 43.59 243 THR A N 1
ATOM 1920 C CA . THR A 1 243 ? 6.548 13.566 11.820 1.00 43.59 243 THR A CA 1
ATOM 1921 C C . THR A 1 243 ? 7.712 13.715 12.794 1.00 43.59 243 THR A C 1
ATOM 1923 O O . THR A 1 243 ? 7.770 14.715 13.512 1.00 43.59 243 THR A O 1
ATOM 1926 N N . ALA A 1 244 ? 8.632 12.748 12.854 1.00 44.88 244 ALA A N 1
ATOM 1927 C CA . ALA A 1 244 ? 9.904 12.990 13.536 1.00 44.88 244 ALA A CA 1
ATOM 1928 C C . ALA A 1 244 ? 10.612 14.198 12.885 1.00 44.88 244 ALA A C 1
ATOM 1930 O O . ALA A 1 244 ? 10.495 14.400 11.672 1.00 44.88 244 ALA A O 1
ATOM 1931 N N . GLY A 1 245 ? 11.324 15.016 13.668 1.00 31.02 245 GLY A N 1
ATOM 1932 C CA . GLY A 1 245 ? 12.210 16.035 13.095 1.00 31.02 245 GLY A CA 1
ATOM 1933 C C . 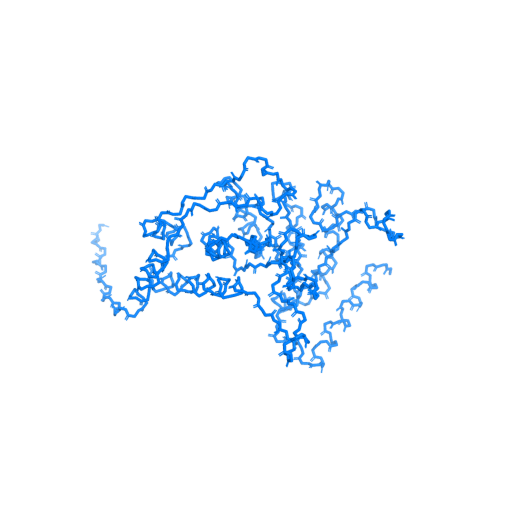GLY A 1 245 ? 13.232 15.355 12.178 1.00 31.02 245 GLY A C 1
ATOM 1934 O O . GLY A 1 245 ? 13.852 14.384 12.598 1.00 31.02 245 GLY A O 1
ATOM 1935 N N . GLY A 1 246 ? 13.347 15.804 10.922 1.00 37.00 246 GLY A N 1
ATOM 1936 C CA . GLY A 1 246 ? 14.220 15.185 9.908 1.00 37.00 246 GLY A CA 1
ATOM 1937 C C . GLY A 1 246 ? 13.541 14.197 8.944 1.00 37.00 246 GLY A C 1
ATOM 1938 O O . GLY A 1 246 ? 14.221 13.553 8.149 1.00 37.00 246 GLY A O 1
ATOM 1939 N N . ALA A 1 247 ? 12.210 14.068 8.972 1.00 44.03 247 ALA A N 1
ATOM 1940 C CA . ALA A 1 247 ? 11.460 13.301 7.975 1.00 44.03 247 ALA A CA 1
ATOM 1941 C C . ALA A 1 247 ? 11.614 13.914 6.563 1.00 44.03 247 ALA A C 1
ATOM 1943 O O . ALA A 1 247 ? 10.969 14.916 6.250 1.00 44.03 247 ALA A O 1
ATOM 1944 N N . SER A 1 248 ? 12.457 13.326 5.711 1.00 41.00 248 SER A N 1
ATOM 1945 C CA . SER A 1 248 ? 12.586 13.678 4.291 1.00 41.00 248 SER A CA 1
ATOM 1946 C C . SER A 1 248 ? 11.861 12.652 3.410 1.00 41.00 248 SER A C 1
ATOM 1948 O O . SER A 1 248 ? 11.403 11.615 3.891 1.00 41.00 248 SER A O 1
ATOM 1950 N N . ALA A 1 249 ? 11.743 12.936 2.110 1.00 41.59 249 ALA A N 1
ATOM 1951 C CA . ALA A 1 249 ? 11.142 12.014 1.141 1.00 41.59 249 ALA A CA 1
ATOM 1952 C C . ALA A 1 249 ? 11.873 10.658 1.038 1.00 41.59 249 ALA A C 1
ATOM 1954 O O . ALA A 1 249 ? 11.290 9.723 0.508 1.00 41.59 249 ALA A O 1
ATOM 1955 N N . ASP A 1 250 ? 13.102 10.567 1.556 1.00 42.53 250 ASP A N 1
ATOM 1956 C CA . ASP A 1 250 ? 13.943 9.365 1.568 1.00 42.53 250 ASP A CA 1
ATOM 1957 C C . ASP A 1 250 ? 13.763 8.506 2.835 1.00 42.53 250 ASP A C 1
ATOM 1959 O O . ASP A 1 250 ? 14.274 7.394 2.908 1.00 42.53 250 ASP A O 1
ATOM 1963 N N . ASN A 1 251 ? 13.014 8.989 3.835 1.00 47.62 251 ASN A N 1
ATOM 1964 C CA . ASN A 1 251 ? 12.824 8.300 5.112 1.00 47.62 251 ASN A CA 1
ATOM 1965 C C . ASN A 1 251 ? 11.415 7.696 5.202 1.00 47.62 251 ASN A C 1
ATOM 1967 O O . ASN A 1 251 ? 10.498 8.283 5.792 1.00 47.62 251 ASN A O 1
ATOM 1971 N N . ALA A 1 252 ? 11.251 6.494 4.639 1.00 44.34 252 ALA A N 1
ATOM 1972 C CA . ALA A 1 252 ? 10.007 5.720 4.696 1.00 44.34 252 ALA A CA 1
ATOM 1973 C C . ALA A 1 252 ? 9.532 5.415 6.140 1.00 44.34 252 ALA A C 1
ATOM 1975 O O . ALA A 1 252 ? 8.341 5.189 6.358 1.00 44.34 252 ALA A O 1
ATOM 1976 N N . ASP A 1 253 ? 10.412 5.527 7.138 1.00 47.38 253 ASP A N 1
ATOM 1977 C CA . ASP A 1 253 ? 10.159 5.142 8.538 1.00 47.38 253 ASP A CA 1
ATOM 1978 C C . ASP A 1 253 ? 9.734 6.308 9.454 1.00 47.38 253 ASP A C 1
ATOM 1980 O O . ASP A 1 253 ? 9.557 6.150 10.661 1.00 47.38 253 ASP A O 1
ATOM 1984 N N . ALA A 1 254 ? 9.564 7.523 8.922 1.00 45.69 254 ALA A N 1
ATOM 1985 C CA . ALA A 1 254 ? 9.520 8.738 9.746 1.00 45.69 254 ALA A CA 1
ATOM 1986 C C . ALA A 1 254 ? 8.166 9.074 10.426 1.00 45.69 254 ALA A C 1
ATOM 1988 O O . ALA A 1 254 ? 8.018 10.143 11.039 1.00 45.69 254 ALA A O 1
ATOM 1989 N N . LEU A 1 255 ? 7.155 8.205 10.324 1.00 51.59 255 LEU A N 1
ATOM 1990 C CA . LEU A 1 255 ? 5.829 8.429 10.916 1.00 51.59 255 LEU A CA 1
ATOM 1991 C C . LEU A 1 255 ? 5.825 8.086 12.413 1.00 51.59 255 LEU A C 1
ATOM 1993 O O . LEU A 1 255 ? 5.915 6.923 12.793 1.00 51.59 255 LEU A O 1
ATOM 1997 N N . ARG A 1 256 ? 5.628 9.090 13.281 1.00 49.78 256 ARG A N 1
ATOM 1998 C CA . ARG A 1 256 ? 5.414 8.886 14.724 1.00 49.78 256 ARG A CA 1
ATOM 1999 C C . ARG A 1 256 ? 3.971 9.218 15.098 1.00 49.78 256 ARG A C 1
ATOM 2001 O O . ARG A 1 256 ? 3.521 10.359 15.017 1.00 49.78 256 ARG A O 1
ATOM 2008 N N . PHE A 1 257 ? 3.214 8.227 15.546 1.00 52.09 257 PHE A N 1
ATOM 2009 C CA . PHE A 1 257 ? 1.869 8.465 16.071 1.00 52.09 257 PHE A CA 1
ATOM 2010 C C . PHE A 1 257 ? 1.942 8.772 17.571 1.00 52.09 257 PHE A C 1
ATOM 2012 O O . PHE A 1 257 ? 2.682 8.119 18.304 1.00 52.09 257 PHE A O 1
ATOM 2019 N N . ALA A 1 258 ? 1.188 9.769 18.049 1.00 51.78 258 ALA A N 1
ATOM 2020 C CA . ALA A 1 258 ? 1.013 9.982 19.485 1.00 51.78 258 ALA A CA 1
ATOM 2021 C C . ALA A 1 258 ? 0.409 8.733 20.140 1.00 51.78 258 ALA A C 1
ATOM 2023 O O . ALA A 1 258 ? -0.254 7.938 19.473 1.00 51.78 258 ALA A O 1
ATOM 2024 N N . ARG A 1 259 ? 0.631 8.583 21.452 1.00 62.16 259 ARG A N 1
ATOM 2025 C CA . ARG A 1 259 ? 0.235 7.418 22.259 1.00 62.16 259 ARG A CA 1
ATOM 2026 C C . ARG A 1 259 ? -1.280 7.164 22.189 1.00 62.16 259 ARG A C 1
ATOM 2028 O O . ARG A 1 259 ? -2.038 7.668 23.015 1.00 62.16 259 ARG A O 1
ATOM 2035 N N . VAL A 1 260 ? -1.712 6.377 21.206 1.00 75.00 260 VAL A N 1
ATOM 2036 C CA . VAL A 1 260 ? -3.054 5.791 21.145 1.00 75.00 260 VAL A CA 1
ATOM 2037 C C . VAL A 1 260 ? -3.127 4.698 22.202 1.00 75.00 260 VAL A C 1
ATOM 2039 O O . VAL A 1 260 ? -2.216 3.883 22.327 1.00 75.00 260 VAL A O 1
ATOM 2042 N N . LYS A 1 261 ? -4.204 4.691 22.985 1.00 82.62 261 LYS A N 1
ATOM 2043 C CA . LYS A 1 261 ? -4.415 3.708 24.048 1.00 82.62 261 LYS A CA 1
ATOM 2044 C C . LYS A 1 261 ? -5.296 2.562 23.559 1.00 82.62 261 LYS A C 1
ATOM 2046 O O . LYS A 1 261 ? -6.226 2.777 22.781 1.00 82.62 261 LYS A O 1
ATOM 2051 N N . ALA A 1 262 ? -5.061 1.358 24.079 1.00 86.62 262 ALA A N 1
ATOM 2052 C CA . ALA A 1 262 ? -5.789 0.148 23.686 1.00 86.62 262 ALA A CA 1
ATOM 2053 C C . ALA A 1 262 ? -7.317 0.304 23.784 1.00 86.62 262 ALA A C 1
ATOM 2055 O O . ALA A 1 262 ? -8.052 -0.071 22.871 1.00 86.62 262 ALA A O 1
ATOM 2056 N N . TRP A 1 263 ? -7.803 0.939 24.854 1.00 86.31 263 TRP A N 1
ATOM 2057 C CA . TRP A 1 263 ? -9.236 1.162 25.047 1.00 86.31 263 TRP A CA 1
ATOM 2058 C C . TRP A 1 263 ? -9.851 2.124 24.026 1.00 86.31 263 TRP A C 1
ATOM 2060 O O . TRP A 1 263 ? -11.035 2.000 23.732 1.00 86.31 263 TRP A O 1
ATOM 2070 N N . GLN A 1 264 ? -9.078 3.058 23.457 1.00 87.50 264 GLN A N 1
ATOM 2071 C CA . GLN A 1 264 ? -9.570 3.955 22.404 1.00 87.50 264 GLN A CA 1
ATOM 2072 C C . GLN A 1 264 ? -9.814 3.173 21.111 1.00 87.50 264 GLN A C 1
ATOM 2074 O O . GLN A 1 264 ? -10.845 3.352 20.468 1.00 87.50 264 GLN A O 1
ATOM 2079 N N . VAL A 1 265 ? -8.911 2.247 20.777 1.00 90.62 265 VAL A N 1
ATOM 2080 C CA . VAL A 1 265 ? -9.067 1.335 19.635 1.00 90.62 265 VAL A CA 1
ATOM 2081 C C . VAL A 1 265 ? -10.278 0.420 19.839 1.00 90.62 265 VAL A C 1
ATOM 2083 O O . VAL A 1 265 ? -11.108 0.281 18.940 1.00 90.62 265 VAL A O 1
ATOM 2086 N N . ALA A 1 266 ? -10.429 -0.158 21.035 1.00 92.19 266 ALA A N 1
ATOM 2087 C CA . ALA A 1 266 ? -11.570 -1.009 21.367 1.00 92.19 266 ALA A CA 1
ATOM 2088 C C . ALA A 1 266 ? -12.906 -0.241 21.350 1.00 92.19 266 ALA A C 1
ATOM 2090 O O . ALA A 1 266 ? -13.904 -0.746 20.836 1.00 92.19 266 ALA A O 1
ATOM 2091 N N . ALA A 1 267 ? -12.937 0.988 21.875 1.00 91.75 267 ALA A N 1
ATOM 2092 C CA . ALA A 1 267 ? -14.112 1.856 21.826 1.00 91.75 267 ALA A CA 1
ATOM 2093 C C . ALA A 1 267 ? -14.488 2.216 20.383 1.00 91.75 267 ALA A C 1
ATOM 2095 O O . ALA A 1 267 ? -15.651 2.075 20.009 1.00 91.75 267 ALA A O 1
ATOM 2096 N N . LEU A 1 268 ? -13.508 2.585 19.549 1.00 93.31 268 LEU A N 1
ATOM 2097 C CA . LEU A 1 268 ? -13.730 2.842 18.127 1.00 93.31 268 LEU A CA 1
ATOM 2098 C C . LEU A 1 268 ? -14.298 1.606 17.417 1.00 93.31 268 LEU A C 1
ATOM 2100 O O . LEU A 1 268 ? -15.278 1.717 16.682 1.00 93.31 268 LEU A O 1
ATOM 2104 N N . ARG A 1 269 ? -13.715 0.424 17.655 1.00 95.38 269 ARG A N 1
ATOM 2105 C CA . ARG A 1 269 ? -14.183 -0.840 17.069 1.00 95.38 269 ARG A CA 1
ATOM 2106 C C . ARG A 1 269 ? -15.641 -1.119 17.429 1.00 95.38 269 ARG A C 1
ATOM 2108 O O . ARG A 1 269 ? -16.426 -1.421 16.533 1.00 95.38 269 ARG A O 1
ATOM 2115 N N . ARG A 1 270 ? -15.999 -0.991 18.712 1.00 95.12 270 ARG A N 1
ATOM 2116 C CA . ARG A 1 270 ? -17.374 -1.194 19.198 1.00 95.12 270 ARG A CA 1
ATOM 2117 C C . ARG A 1 270 ? -18.346 -0.192 18.583 1.00 95.12 270 ARG A C 1
ATOM 2119 O O . ARG A 1 270 ? -19.327 -0.617 17.987 1.00 95.12 270 ARG A O 1
ATOM 2126 N N . GLY A 1 271 ? -18.024 1.101 18.607 1.00 94.31 271 GLY A N 1
ATOM 2127 C CA . GLY A 1 271 ? -18.889 2.130 18.021 1.00 94.31 271 GLY A CA 1
ATOM 2128 C C . GLY A 1 271 ? -19.113 1.939 16.517 1.00 94.31 271 GLY A C 1
ATOM 2129 O O . GLY A 1 271 ? -20.231 2.079 16.025 1.00 94.31 271 GLY A O 1
ATOM 2130 N N . LEU A 1 272 ? -18.076 1.549 15.766 1.00 95.81 272 LEU A N 1
ATOM 2131 C CA . LEU A 1 272 ? -18.233 1.204 14.351 1.00 95.81 272 LEU A CA 1
ATOM 2132 C C . LEU A 1 272 ? -19.096 -0.055 14.158 1.00 95.81 272 LEU A C 1
ATOM 2134 O O . LEU A 1 272 ? -19.953 -0.059 13.278 1.00 95.81 272 LEU A O 1
ATOM 2138 N N . ALA A 1 273 ? -18.902 -1.100 14.968 1.00 96.69 273 ALA A N 1
ATOM 2139 C CA . ALA A 1 273 ? -19.706 -2.322 14.910 1.00 96.69 273 ALA A CA 1
ATOM 2140 C C . ALA A 1 273 ? -21.191 -2.044 15.184 1.00 96.69 273 ALA A C 1
ATOM 2142 O O . ALA A 1 273 ? -22.049 -2.479 14.417 1.00 96.69 273 ALA A O 1
ATOM 2143 N N . GLU A 1 274 ? -21.491 -1.255 16.217 1.00 95.75 274 GLU A N 1
ATOM 2144 C CA . GLU A 1 274 ? -22.847 -0.816 16.554 1.00 95.75 274 GLU A CA 1
ATOM 2145 C C . GLU A 1 274 ? -23.499 -0.077 15.383 1.00 95.75 274 GLU A C 1
ATOM 2147 O O . GLU A 1 274 ? -24.630 -0.386 15.008 1.00 95.75 274 GLU A O 1
ATOM 2152 N N . LEU A 1 275 ? -22.777 0.843 14.733 1.00 94.69 275 LEU A N 1
ATOM 2153 C CA . LEU A 1 275 ? -23.259 1.534 13.533 1.00 94.69 275 LEU A CA 1
ATOM 2154 C C . LEU A 1 275 ? -23.534 0.570 12.368 1.00 94.69 275 LEU A C 1
ATOM 2156 O O . LEU A 1 275 ? -24.474 0.785 11.603 1.00 94.69 275 LEU A O 1
ATOM 2160 N N . ILE A 1 276 ? -22.741 -0.491 12.215 1.00 95.38 276 ILE A N 1
ATOM 2161 C CA . ILE A 1 276 ? -22.934 -1.492 11.156 1.00 95.38 276 ILE A CA 1
ATOM 2162 C C . ILE A 1 276 ? -24.226 -2.285 11.386 1.00 95.38 276 ILE A C 1
ATOM 2164 O O . ILE A 1 276 ? -25.019 -2.432 10.449 1.00 95.38 276 ILE A O 1
ATOM 2168 N N . VAL A 1 277 ? -24.455 -2.764 12.612 1.00 95.25 277 VAL A N 1
ATOM 2169 C CA . VAL A 1 277 ? -25.584 -3.656 12.935 1.00 95.25 277 VAL A CA 1
ATOM 2170 C C . VAL A 1 277 ? -26.887 -2.911 13.236 1.00 95.25 277 VAL A C 1
ATOM 2172 O O . VAL A 1 277 ? -27.970 -3.461 13.030 1.00 95.25 277 VAL A O 1
ATOM 2175 N N . ARG A 1 278 ? -26.824 -1.647 13.678 1.00 90.50 278 ARG A N 1
ATOM 2176 C CA . ARG A 1 278 ? -28.007 -0.844 14.028 1.00 90.50 278 ARG A CA 1
ATOM 2177 C C . ARG A 1 278 ? -28.970 -0.764 12.852 1.00 90.50 278 ARG A C 1
ATOM 2179 O O . ARG A 1 278 ? -28.582 -0.302 11.778 1.00 90.50 278 ARG A O 1
ATOM 2186 N N . LYS A 1 279 ? -30.241 -1.149 13.044 1.00 74.94 279 LYS A N 1
ATOM 2187 C CA . LYS A 1 279 ? -31.294 -1.024 12.016 1.00 74.94 279 LYS A CA 1
ATOM 2188 C C . LYS A 1 279 ? -31.308 0.397 11.450 1.00 74.94 279 LYS A C 1
ATOM 2190 O O . LYS A 1 279 ? -31.298 1.378 12.193 1.00 74.94 279 LYS A O 1
ATOM 2195 N N . LYS A 1 280 ? -31.288 0.506 10.119 1.00 67.44 280 LYS A N 1
ATOM 2196 C CA . LYS A 1 280 ? -31.347 1.803 9.444 1.00 67.44 280 LYS A CA 1
ATOM 2197 C C . LYS A 1 280 ? -32.714 2.402 9.765 1.00 67.44 280 LYS A C 1
ATOM 2199 O O . LYS A 1 280 ? -33.724 1.786 9.438 1.00 67.44 280 LYS A O 1
ATOM 2204 N N . ALA A 1 281 ? -32.747 3.554 10.435 1.00 63.66 281 ALA A N 1
ATOM 2205 C CA . ALA A 1 281 ? -33.998 4.278 10.623 1.00 63.66 281 ALA A CA 1
ATOM 2206 C C . ALA A 1 281 ? -34.626 4.520 9.242 1.00 63.66 281 ALA A C 1
ATOM 2208 O O . ALA A 1 281 ? -33.900 4.823 8.284 1.00 63.66 281 ALA A O 1
ATOM 2209 N N . ALA A 1 282 ? -35.944 4.335 9.132 1.00 58.12 282 ALA A N 1
ATOM 2210 C CA . ALA A 1 282 ? -36.665 4.610 7.899 1.00 58.12 282 ALA A CA 1
ATOM 2211 C C . ALA A 1 282 ? -36.302 6.026 7.443 1.00 58.12 282 ALA A C 1
ATOM 2213 O O . ALA A 1 282 ? -36.368 6.981 8.218 1.00 58.12 282 ALA A O 1
ATOM 2214 N N . ARG A 1 283 ? -35.825 6.150 6.203 1.00 56.31 283 ARG A N 1
ATOM 2215 C CA . ARG A 1 283 ? -35.465 7.450 5.643 1.00 56.31 283 ARG A CA 1
ATOM 2216 C C . ARG A 1 283 ? -36.751 8.274 5.643 1.00 56.31 283 ARG A C 1
ATOM 2218 O O . ARG A 1 283 ? -37.695 7.882 4.961 1.00 56.31 283 ARG A O 1
ATOM 2225 N N . ALA A 1 284 ? -36.806 9.357 6.422 1.00 54.03 284 ALA A N 1
ATOM 2226 C CA . ALA A 1 284 ? -37.948 10.262 6.393 1.00 54.03 284 ALA A CA 1
ATOM 2227 C C . ALA A 1 284 ? -38.195 10.644 4.928 1.00 54.03 284 ALA A C 1
ATOM 2229 O O . ALA A 1 284 ? -37.261 11.074 4.237 1.00 54.03 284 ALA A O 1
ATOM 2230 N N . LYS A 1 285 ? -39.412 10.389 4.428 1.00 47.16 285 LYS A N 1
ATOM 2231 C CA . LYS A 1 285 ? -39.802 10.807 3.082 1.00 47.16 285 LYS A CA 1
ATOM 2232 C C . LYS A 1 285 ? -39.523 12.303 3.008 1.00 47.16 285 LYS A C 1
ATOM 2234 O O . LYS A 1 285 ? -40.024 13.064 3.831 1.00 47.16 285 LYS A O 1
ATOM 2239 N N . ARG A 1 286 ? -38.675 12.707 2.060 1.00 49.53 286 ARG A N 1
ATOM 2240 C CA . ARG A 1 286 ? -38.510 14.122 1.729 1.00 49.53 286 ARG A CA 1
ATOM 2241 C C . ARG A 1 286 ? -39.922 14.655 1.449 1.00 49.53 286 ARG A C 1
ATOM 2243 O O . ARG A 1 286 ? -40.590 14.038 0.614 1.00 49.53 286 ARG A O 1
ATOM 2250 N N . PRO A 1 287 ? -40.397 15.705 2.140 1.00 51.06 287 PRO A N 1
ATOM 2251 C CA . PRO A 1 287 ? -41.658 16.323 1.768 1.00 51.06 287 PRO A CA 1
ATOM 2252 C C . PRO A 1 287 ? -41.574 16.707 0.290 1.00 51.06 287 PRO A C 1
ATOM 2254 O O . PRO A 1 287 ? -40.511 17.125 -0.186 1.00 51.06 287 PRO A O 1
ATOM 2257 N N . ALA A 1 288 ? -42.661 16.454 -0.439 1.00 53.41 288 ALA A N 1
ATOM 2258 C CA . ALA A 1 288 ? -42.754 16.800 -1.847 1.00 53.41 288 ALA A CA 1
ATOM 2259 C C . ALA A 1 288 ? -42.387 18.283 -2.021 1.00 53.41 288 ALA A C 1
ATOM 2261 O O . ALA A 1 288 ? -42.734 19.089 -1.151 1.00 53.41 288 ALA A O 1
ATOM 2262 N N . PRO A 1 289 ? -41.652 18.652 -3.085 1.00 55.84 289 PRO A N 1
ATOM 2263 C CA . PRO A 1 289 ? -41.399 20.055 -3.362 1.00 55.84 289 PRO A CA 1
ATOM 2264 C C . PRO A 1 289 ? -42.752 20.761 -3.463 1.00 55.84 289 PRO A C 1
ATOM 2266 O O . PRO A 1 289 ? -43.600 20.379 -4.268 1.00 55.84 289 PRO A O 1
ATOM 2269 N N . VAL A 1 290 ? -42.968 21.743 -2.589 1.00 60.47 290 VAL A N 1
ATOM 2270 C CA . VAL A 1 290 ? -44.128 22.626 -2.669 1.00 60.47 290 VAL A CA 1
ATOM 2271 C C . VAL A 1 290 ? -43.944 23.422 -3.954 1.00 60.47 290 VAL A C 1
ATOM 2273 O O . VAL A 1 290 ? -42.971 24.169 -4.073 1.00 60.47 290 VAL A O 1
ATOM 2276 N N . GLY A 1 291 ? -44.814 23.174 -4.932 1.00 61.44 291 GLY A N 1
ATOM 2277 C CA . GLY A 1 291 ? -44.798 23.875 -6.209 1.00 61.44 291 GLY A CA 1
ATOM 2278 C C . GLY A 1 291 ? -44.867 25.385 -5.991 1.00 61.44 291 GLY A C 1
ATOM 2279 O O . GLY A 1 291 ? -45.656 25.865 -5.176 1.00 61.44 291 GLY A O 1
ATOM 2280 N N . ARG A 1 292 ? -44.010 26.110 -6.702 1.00 50.34 292 ARG A N 1
ATOM 2281 C CA . ARG A 1 292 ? -44.176 27.525 -7.015 1.00 50.34 292 ARG A CA 1
ATOM 2282 C C . ARG A 1 292 ? -44.139 27.656 -8.522 1.00 50.34 292 ARG A C 1
ATOM 2284 O O . ARG A 1 292 ? -43.296 26.948 -9.119 1.00 50.34 292 ARG A O 1
#

Organism: NCBI:txid412755

Nearest PDB structures (foldseek):
  2cu0-assembly1_A  TM=6.009E-01  e=3.096E-01  Pyrococcus horikoshii
  2cu0-assembly2_B  TM=5.478E-01  e=1.839E-01  Pyrococcus horikoshii
  3khj-assembly1_B  TM=4.927E-01  e=1.638E-01  Cryptosporidium parvum Iowa II
  3khj-assembly1_C  TM=5.111E-01  e=1.477E+00  Cryptosporidium parvum Iowa II
  4qqz-assembly6_E  TM=2.895E-01  e=3.726E+00  Thermobifida fusca YX

Sequence (292 aa):
GYKDAFRSVQRQFIEHFKAKGWDKTEMQCIFVGKKTHRTAYGVNMWWTTDEPYFWDDWVALQFFGRLWVAGRNPGERAQWVFRGDISRPQWQGRVMDGAMDTAYFGTGAFTSPAMIRRCRTLARQGPMELRVYGSANQDNASNFGSLIWVLGSYLKGGSACLPWQAHGSDKCLDDGDSAVGGNGLLAPGDRFGEVVVADMRMKALRDGEQLAQYCRLVGRRYGLNRRQLRAMVAAAMPIRAGTAGGASADNADALRFARVKAWQVAALRRGLAELIVRKKAARAKRPAPVGR

Secondary structure (DSSP, 8-state):
-HHHHHHHHHHHHHHHHHHTT-TTS-EEEE----HHHHHHH-----S--SS--SHHHHHHHHHHHHHHHHHS-GGGTTTEEEEEEES-TTT-TTTTTTT-SEEEE-GGGGSSHHHHHHHHHHHHHSS-EEEEEE-PPPTTS-THHHHHHHHHHHHHT-S-EEES--B--TTHHHHTTGGGTS---EEE-GGGTSSEEEPTHHHHHHHHHHHHHHHHHHHHHHT--HHHHHHHHHHHS---EEEPTT--TT-TT-EEE----HHHHHHHHHHHHHHHHSPPPP-PPPPPP---

Foldseek 3Di:
DVLVVLLVVLVVVVVVCVVVVVQPAADEDADQDDCVCCVVPVDPDPEGQAAGDDPVNLLVVLVVLVSQLVSDDPVCDRRYFYEGEHLCLVPNPCSCASSGQEYAYFPNQQQDPVSLVSQVVNCVSHNYAYAYEFAQAALPDDLLRLLCVLLSCLLSRHPYYYYPEAADEQCCVPVARVVVRRGHQWYACVVPPDRIDGRCNVVSNVLSVVLSVLLVLLCVVVVNDSPRSSVVLCVLWVWPKDFPPPDDSPHSRGTDIPDGDPVSSVSSVVVSVCSNPPPDDDDPPDPDPPDD

Solvent-accessible surface area (backbone atoms only — not comparable to full-atom values): 16089 Å² total; per-residue (Å²): 104,75,69,55,53,52,32,49,54,52,41,52,52,57,51,51,33,50,76,70,65,60,69,85,54,74,41,72,51,69,56,79,39,43,44,66,42,26,78,76,68,70,44,96,49,87,43,25,36,43,44,45,80,51,72,66,15,47,54,51,42,27,53,54,24,40,48,55,55,69,46,52,57,87,90,39,51,82,44,59,28,35,40,45,45,36,33,50,71,86,74,48,80,70,66,46,63,83,21,45,38,30,39,32,28,26,41,45,36,68,74,43,76,68,34,36,49,49,55,54,48,53,39,68,79,29,88,29,46,45,28,32,31,31,58,54,43,45,79,93,48,64,46,62,43,26,16,48,49,40,32,49,40,37,40,67,60,29,79,49,73,40,57,80,45,49,73,36,50,64,62,33,80,78,66,44,34,59,94,73,72,21,37,44,40,32,24,63,11,68,95,76,79,38,85,59,40,72,40,72,51,57,56,24,39,50,54,10,49,52,51,38,50,40,52,48,50,38,19,67,76,72,73,44,51,50,68,56,50,36,54,54,47,41,72,71,42,76,74,54,73,45,68,47,92,85,59,45,66,84,40,46,71,33,78,40,65,51,92,79,52,72,66,46,56,52,49,50,52,50,55,41,50,49,61,58,70,49,78,78,72,80,76,76,76,75,76,75,82,80,85,128

Mean predicted aligned error: 7.83 Å